Protein AF-A0R6S5-F1 (afdb_monomer_lite)

Structure (mmCIF, N/CA/C/O backbone):
data_AF-A0R6S5-F1
#
_entry.id   AF-A0R6S5-F1
#
loop_
_atom_site.group_PDB
_atom_site.id
_atom_site.type_symbol
_atom_site.label_atom_id
_atom_site.label_alt_id
_atom_site.label_comp_id
_atom_site.label_asym_id
_atom_site.label_entity_id
_atom_site.label_seq_id
_atom_site.pdbx_PDB_ins_code
_atom_site.Cartn_x
_atom_site.Cartn_y
_atom_site.Cartn_z
_atom_site.occupancy
_atom_site.B_iso_or_equiv
_atom_site.auth_seq_id
_atom_site.auth_comp_id
_atom_site.auth_asym_id
_atom_site.auth_atom_id
_atom_site.pdbx_PDB_model_num
ATOM 1 N N . MET A 1 1 ? -10.199 -18.517 14.819 1.00 81.19 1 MET A N 1
ATOM 2 C CA . MET A 1 1 ? -11.555 -18.353 14.257 1.00 81.19 1 MET A CA 1
ATOM 3 C C . MET A 1 1 ? -11.471 -18.200 12.743 1.00 81.19 1 MET A C 1
ATOM 5 O O . MET A 1 1 ? -10.645 -17.422 12.281 1.00 81.19 1 MET A O 1
ATOM 9 N N . ARG A 1 2 ? -12.280 -18.934 11.969 1.00 84.94 2 ARG A N 1
ATOM 10 C CA . ARG A 1 2 ? -12.319 -18.827 10.501 1.00 84.94 2 ARG A CA 1
ATOM 11 C C . ARG A 1 2 ? -13.449 -17.900 10.072 1.00 84.94 2 ARG A C 1
ATOM 13 O O . ARG A 1 2 ? -14.593 -18.135 10.437 1.00 84.94 2 ARG A O 1
ATOM 20 N N . PHE A 1 3 ? -13.129 -16.879 9.287 1.00 84.12 3 PHE A N 1
ATOM 21 C CA . PHE A 1 3 ? -14.110 -16.002 8.654 1.00 84.12 3 PHE A CA 1
ATOM 22 C C . PHE A 1 3 ? -14.242 -16.359 7.174 1.00 84.12 3 PHE A C 1
ATOM 24 O O . PHE A 1 3 ? -13.232 -16.517 6.482 1.00 84.12 3 PHE A O 1
ATOM 31 N N . VAL A 1 4 ? -15.473 -16.426 6.678 1.00 79.19 4 VAL A N 1
ATOM 32 C CA . VAL A 1 4 ? -15.793 -16.635 5.262 1.00 79.19 4 VAL A CA 1
ATOM 33 C C . VAL A 1 4 ? -16.584 -15.422 4.785 1.00 79.19 4 VAL A C 1
ATOM 35 O O . VAL A 1 4 ? -17.526 -14.997 5.448 1.00 79.19 4 VAL A O 1
ATOM 38 N N . SER A 1 5 ? -16.166 -14.823 3.669 1.00 79.88 5 SER A N 1
ATOM 39 C CA . SER A 1 5 ? -16.902 -13.721 3.042 1.00 79.88 5 SER A CA 1
ATOM 40 C C . SER A 1 5 ? -18.287 -14.197 2.608 1.00 79.88 5 SER A C 1
ATOM 42 O O . SER A 1 5 ? -18.429 -15.344 2.198 1.00 79.88 5 SER A O 1
ATOM 44 N N . GLU A 1 6 ? -19.282 -13.313 2.628 1.00 75.31 6 GLU A N 1
ATOM 45 C CA . GLU A 1 6 ? -20.664 -13.652 2.242 1.00 75.31 6 GLU A CA 1
ATOM 46 C C . GLU A 1 6 ? -20.766 -14.211 0.810 1.00 75.31 6 GLU A C 1
ATOM 48 O O . GLU A 1 6 ? -21.478 -15.179 0.571 1.00 75.31 6 GLU A O 1
ATOM 53 N N . ASP A 1 7 ? -19.939 -13.703 -0.110 1.00 73.81 7 ASP A N 1
ATOM 54 C CA . ASP A 1 7 ? -19.832 -14.200 -1.492 1.00 73.81 7 ASP A CA 1
ATOM 55 C C . ASP A 1 7 ? -19.178 -15.601 -1.606 1.00 73.81 7 ASP A C 1
ATOM 57 O O . ASP A 1 7 ? -18.939 -16.090 -2.709 1.00 73.81 7 ASP A O 1
ATOM 61 N N . GLY A 1 8 ? -18.789 -16.227 -0.488 1.00 69.81 8 GLY A N 1
ATOM 62 C CA . GLY A 1 8 ? -18.208 -17.575 -0.395 1.00 69.81 8 GLY A CA 1
ATOM 63 C C . GLY A 1 8 ? -16.796 -17.746 -0.977 1.00 69.81 8 GLY A C 1
ATOM 64 O O . GLY A 1 8 ? -16.095 -18.693 -0.630 1.00 69.81 8 GLY A O 1
ATOM 65 N N . GLY A 1 9 ? -16.340 -16.824 -1.828 1.00 73.25 9 GLY A N 1
ATOM 66 C CA . GLY A 1 9 ? -15.101 -16.976 -2.601 1.00 73.25 9 GLY A CA 1
ATOM 67 C C . GLY A 1 9 ? -13.800 -16.688 -1.847 1.00 73.25 9 GLY A C 1
ATOM 68 O O . GLY A 1 9 ? -12.725 -17.010 -2.347 1.00 73.25 9 GLY A O 1
ATOM 69 N N . VAL A 1 10 ? -13.857 -16.070 -0.661 1.00 81.12 10 VAL A N 1
ATOM 70 C CA . VAL A 1 10 ? -12.658 -15.673 0.097 1.00 81.12 10 VAL A CA 1
ATOM 71 C C . VAL A 1 10 ? -12.849 -15.962 1.580 1.00 81.12 10 VAL A C 1
ATOM 73 O O . VAL A 1 10 ? -13.830 -15.531 2.182 1.00 81.12 10 VAL A O 1
ATOM 76 N N . TRP A 1 11 ? -11.878 -16.638 2.188 1.00 83.75 11 TRP A N 1
ATOM 77 C CA . TRP A 1 11 ? -11.851 -16.930 3.619 1.00 83.75 11 TRP A CA 1
ATOM 78 C C . TRP A 1 11 ? -10.520 -16.505 4.240 1.00 83.75 11 TRP A C 1
ATOM 80 O O . TRP A 1 11 ? -9.515 -16.322 3.548 1.00 83.75 11 TRP A O 1
ATOM 90 N N . LYS A 1 12 ? -10.520 -16.297 5.558 1.00 89.25 12 LYS A N 1
ATOM 91 C CA . LYS A 1 12 ? -9.320 -15.962 6.326 1.00 89.25 12 LYS A CA 1
ATOM 92 C C . LYS A 1 12 ? -9.443 -16.438 7.767 1.00 89.25 12 LYS A C 1
ATOM 94 O O . LYS A 1 12 ? -10.475 -16.233 8.403 1.00 89.25 12 LYS A O 1
ATOM 99 N N . ASP A 1 13 ? -8.356 -16.994 8.289 1.00 90.25 13 ASP A N 1
ATOM 100 C CA . ASP A 1 13 ? -8.255 -17.366 9.696 1.00 90.25 13 ASP A CA 1
ATOM 101 C C . ASP A 1 13 ? -7.715 -16.187 10.528 1.00 90.25 13 ASP A C 1
ATOM 103 O O . ASP A 1 13 ? -6.721 -15.540 10.184 1.00 90.25 13 ASP A O 1
ATOM 107 N N . PHE A 1 14 ? -8.411 -15.900 11.625 1.00 90.00 14 PHE A N 1
ATOM 108 C CA . PHE A 1 14 ? -8.098 -14.884 12.623 1.00 90.00 14 PHE A CA 1
ATOM 109 C C . PHE A 1 14 ? -7.822 -15.572 13.960 1.00 90.00 14 PHE A C 1
ATOM 111 O O . PHE A 1 14 ? -8.713 -16.174 14.565 1.00 90.00 14 PHE A O 1
ATOM 118 N N . ASP A 1 15 ? -6.569 -15.525 14.400 1.00 91.81 15 ASP A N 1
ATOM 119 C CA . ASP A 1 15 ? -6.116 -16.180 15.626 1.00 91.81 15 ASP A CA 1
ATOM 120 C C . ASP A 1 15 ? -6.132 -15.183 16.793 1.00 91.81 15 ASP A C 1
ATOM 122 O O . ASP A 1 15 ? -5.328 -14.252 16.831 1.00 91.81 15 ASP A O 1
ATOM 126 N N . PHE A 1 16 ? -7.083 -15.353 17.715 1.00 91.12 16 PHE A N 1
ATOM 127 C CA . PHE A 1 16 ? -7.192 -14.543 18.933 1.00 91.12 16 PHE A CA 1
ATOM 128 C C . PHE A 1 16 ? -6.275 -15.043 20.056 1.00 91.12 16 PHE A C 1
ATOM 130 O O . PHE A 1 16 ? -5.936 -14.265 20.939 1.00 91.12 16 PHE A O 1
ATOM 137 N N . GLY A 1 17 ? -5.805 -16.296 19.997 1.00 87.75 17 GLY A N 1
ATOM 138 C CA . GLY A 1 17 ? -4.873 -16.851 20.984 1.00 87.75 17 GLY A CA 1
ATOM 139 C C . GLY A 1 17 ? -3.449 -16.304 20.851 1.00 87.75 17 GLY A C 1
ATOM 140 O O . GLY A 1 17 ? -2.640 -16.452 21.757 1.00 87.75 17 GLY A O 1
ATOM 141 N N . ARG A 1 18 ? -3.139 -15.647 19.726 1.00 87.88 18 ARG A N 1
ATOM 142 C CA . ARG A 1 18 ? -1.870 -14.934 19.494 1.00 87.88 18 ARG A CA 1
ATOM 143 C C . ARG A 1 18 ? -1.924 -13.450 19.847 1.00 87.88 18 ARG A C 1
ATOM 145 O O . ARG A 1 18 ? -0.948 -12.739 19.595 1.00 87.88 18 ARG A O 1
ATOM 152 N N . LEU A 1 19 ? -3.059 -12.953 20.335 1.00 90.38 19 LEU A N 1
ATOM 153 C CA . LEU A 1 19 ? -3.135 -11.575 20.797 1.00 90.38 19 LEU A CA 1
ATOM 154 C C . LEU A 1 19 ? -2.376 -11.437 22.128 1.00 90.38 19 LEU A C 1
ATOM 156 O O . LEU A 1 19 ? -2.382 -12.369 22.927 1.00 90.38 19 LEU A O 1
ATOM 160 N N . PRO A 1 20 ? -1.682 -10.309 22.350 1.00 85.25 20 PRO A N 1
ATOM 161 C CA . PRO A 1 20 ? -0.984 -10.063 23.608 1.00 85.25 20 PRO A CA 1
ATOM 162 C C . PRO A 1 20 ? -1.977 -9.798 24.745 1.00 85.25 20 PRO A C 1
ATOM 164 O O . PRO A 1 20 ? -3.086 -9.341 24.490 1.00 85.25 20 PRO A O 1
ATOM 167 N N . GLY A 1 21 ? -1.565 -10.025 25.990 1.00 81.38 21 GLY A N 1
ATOM 168 C CA . GLY A 1 21 ? -2.350 -9.691 27.179 1.00 81.38 21 GLY A CA 1
ATOM 169 C C . GLY A 1 21 ? -3.231 -10.813 27.723 1.00 81.38 21 GLY A C 1
ATOM 170 O O . GLY A 1 21 ? -2.994 -12.000 27.492 1.00 81.38 21 GLY A O 1
ATOM 171 N N . ASN A 1 22 ? -4.232 -10.423 28.516 1.00 88.25 22 ASN A N 1
ATOM 172 C CA . ASN A 1 22 ? -5.063 -11.348 29.281 1.00 88.25 22 ASN A CA 1
ATOM 173 C C . ASN A 1 22 ? -5.943 -12.232 28.372 1.00 88.25 22 ASN A C 1
ATOM 175 O O . ASN A 1 22 ? -6.623 -11.746 27.461 1.00 88.25 22 ASN A O 1
ATOM 179 N N . GLY A 1 23 ? -5.965 -13.539 28.651 1.00 89.50 23 GLY A N 1
ATOM 180 C CA . GLY A 1 23 ? -6.736 -14.520 27.886 1.00 89.50 23 GLY A CA 1
ATOM 181 C C . GLY A 1 23 ? -8.249 -14.280 27.905 1.00 89.50 23 GLY A C 1
ATOM 182 O O . GLY A 1 23 ? -8.892 -14.489 26.878 1.00 89.50 23 GLY A O 1
ATOM 183 N N . GLY A 1 24 ? -8.813 -13.789 29.013 1.00 92.25 24 GLY A N 1
ATOM 184 C CA . GLY A 1 24 ? -10.239 -13.465 29.110 1.00 92.25 24 GLY A CA 1
ATOM 185 C C . GLY A 1 24 ? -10.617 -12.261 28.246 1.00 92.25 24 GLY A C 1
ATOM 186 O O . GLY A 1 24 ? -11.576 -12.327 27.485 1.00 92.25 24 GLY A O 1
ATOM 187 N N . VAL A 1 25 ? -9.782 -11.218 28.214 1.00 93.44 25 VAL A N 1
ATOM 188 C CA . VAL A 1 25 ? -9.947 -10.085 27.282 1.00 93.44 25 VAL A CA 1
ATOM 189 C C . VAL A 1 25 ? -9.892 -10.550 25.821 1.00 93.44 25 VAL A C 1
ATOM 191 O O . VAL A 1 25 ? -10.720 -10.148 25.001 1.00 93.44 25 VAL A O 1
ATOM 194 N N . CYS A 1 26 ? -8.936 -11.420 25.480 1.00 93.94 26 CYS A N 1
ATOM 195 C CA . CYS A 1 26 ? -8.820 -11.970 24.127 1.00 93.94 26 CYS A CA 1
ATOM 196 C C . CYS A 1 26 ? -10.036 -12.828 23.748 1.00 93.94 26 CYS A C 1
ATOM 198 O O . CYS A 1 26 ? -10.502 -12.762 22.608 1.00 93.94 26 CYS A O 1
ATOM 200 N N . HIS A 1 27 ? -10.557 -13.604 24.701 1.00 94.94 27 HIS A N 1
ATOM 201 C CA . HIS A 1 27 ? -11.768 -14.400 24.540 1.00 94.94 27 HIS A CA 1
ATOM 202 C C . HIS A 1 27 ? -12.999 -13.517 24.307 1.00 94.94 27 HIS A C 1
ATOM 204 O O . HIS A 1 27 ? -13.707 -13.713 23.320 1.00 94.94 27 HIS A O 1
ATOM 210 N N . ASP A 1 28 ? -13.206 -12.489 25.129 1.00 95.62 28 ASP A N 1
ATOM 211 C CA . ASP A 1 28 ? -14.341 -11.572 24.998 1.00 95.62 28 ASP A CA 1
ATOM 212 C C . ASP A 1 28 ? -14.333 -10.833 23.650 1.00 95.62 28 ASP A C 1
ATOM 214 O O . ASP A 1 28 ? -15.384 -10.612 23.041 1.00 95.62 28 ASP A O 1
ATOM 218 N N . PHE A 1 29 ? -13.147 -10.485 23.135 1.00 96.25 29 PHE A N 1
ATOM 219 C CA . PHE A 1 29 ? -13.021 -9.934 21.786 1.00 96.25 29 PHE A CA 1
ATOM 220 C C . PHE A 1 29 ? -13.297 -10.958 20.687 1.00 96.25 29 PHE A C 1
ATOM 222 O O . PHE A 1 29 ? -13.828 -10.571 19.646 1.00 96.25 29 PHE A O 1
ATOM 229 N N . ALA A 1 30 ? -12.957 -12.233 20.884 1.00 95.44 30 ALA A N 1
ATOM 230 C CA . ALA A 1 30 ? -13.301 -13.286 19.934 1.00 95.44 30 ALA A CA 1
ATOM 231 C C . ALA A 1 30 ? -14.826 -13.465 19.842 1.00 95.44 30 ALA A C 1
ATOM 233 O O . ALA A 1 30 ? -15.358 -13.508 18.735 1.00 95.44 30 ALA A O 1
ATOM 234 N N . VAL A 1 31 ? -15.525 -13.458 20.983 1.00 95.06 31 VAL A N 1
ATOM 235 C CA . VAL A 1 31 ? -16.997 -13.501 21.047 1.00 95.06 31 VAL A CA 1
ATOM 236 C C . VAL A 1 31 ? -17.611 -12.277 20.360 1.00 95.06 31 VAL A C 1
ATOM 238 O O . VAL A 1 31 ? -18.471 -12.406 19.492 1.00 95.06 31 VAL A O 1
ATOM 241 N N . ALA A 1 32 ? -17.124 -11.074 20.672 1.00 94.75 32 ALA A N 1
ATOM 242 C CA . ALA A 1 32 ? -17.599 -9.848 20.028 1.00 94.75 32 ALA A CA 1
ATOM 243 C C . ALA A 1 32 ? -17.339 -9.826 18.511 1.00 94.75 32 ALA A C 1
ATOM 245 O O . ALA A 1 32 ? -18.113 -9.260 17.737 1.00 94.75 32 ALA A O 1
ATOM 246 N N . PHE A 1 33 ? -16.224 -10.414 18.074 1.00 94.81 33 PHE A N 1
ATOM 247 C CA . PHE A 1 33 ? -15.883 -10.539 16.665 1.00 94.81 33 PHE A CA 1
ATOM 248 C C . PHE A 1 33 ? -16.813 -11.513 15.946 1.00 94.81 33 PHE A C 1
ATOM 250 O O . PHE A 1 33 ? -17.226 -11.225 14.823 1.00 94.81 33 PHE A O 1
ATOM 257 N N . GLU A 1 34 ? -17.148 -12.637 16.577 1.00 93.19 34 GLU A N 1
ATOM 258 C CA . GLU A 1 34 ? -18.131 -13.589 16.065 1.00 93.19 34 GLU A CA 1
ATOM 259 C C . GLU A 1 34 ? -19.484 -12.924 15.842 1.00 93.19 34 GLU A C 1
ATOM 261 O O . GLU A 1 34 ? -19.997 -12.965 14.727 1.00 93.19 34 GLU A O 1
ATOM 266 N N . GLU A 1 35 ? -19.981 -12.179 16.823 1.00 93.69 35 GLU A N 1
ATOM 267 C CA . GLU A 1 35 ? -21.229 -11.428 16.682 1.00 93.69 35 GLU A CA 1
ATOM 268 C C . GLU A 1 35 ? -21.144 -10.369 15.561 1.00 93.69 35 GLU A C 1
ATOM 270 O O . GLU A 1 35 ? -22.024 -10.253 14.705 1.00 93.69 35 GLU A O 1
ATOM 275 N N . ALA A 1 36 ? -20.032 -9.630 15.479 1.00 91.88 36 ALA A N 1
ATOM 276 C CA . ALA A 1 36 ? -19.837 -8.598 14.458 1.00 91.88 36 ALA A CA 1
ATOM 277 C C . ALA A 1 36 ? -19.681 -9.151 13.026 1.00 91.88 36 ALA A C 1
ATOM 279 O O . ALA A 1 36 ? -19.903 -8.414 12.055 1.00 91.88 36 ALA A O 1
ATOM 280 N N . THR A 1 37 ? -19.274 -10.414 12.883 1.00 91.25 37 THR A N 1
ATOM 281 C CA . THR A 1 37 ? -19.014 -11.074 11.592 1.00 91.25 37 THR A CA 1
ATOM 282 C C . THR A 1 37 ? -20.019 -12.167 11.237 1.00 91.25 37 THR A C 1
ATOM 284 O O . THR A 1 37 ? -20.000 -12.654 10.107 1.00 91.25 37 THR A O 1
ATOM 287 N N . GLY A 1 38 ? -20.919 -12.515 12.158 1.00 85.62 38 GLY A N 1
ATOM 288 C CA . GLY A 1 38 ? -21.970 -13.505 11.965 1.00 85.62 38 GLY A CA 1
ATOM 289 C C . GLY A 1 38 ? -23.024 -13.084 10.938 1.00 85.62 38 GLY A C 1
ATOM 290 O O . GLY A 1 38 ? -22.946 -12.028 10.301 1.00 85.62 38 GLY A O 1
ATOM 291 N N . VAL A 1 39 ? -24.061 -13.910 10.786 1.00 80.69 39 VAL A N 1
ATOM 292 C CA . VAL A 1 39 ? -25.114 -13.737 9.763 1.00 80.69 39 VAL A CA 1
ATOM 293 C C . VAL A 1 39 ? -25.838 -12.394 9.889 1.00 80.69 39 VAL A C 1
ATOM 295 O O . VAL A 1 39 ? -26.133 -11.767 8.876 1.00 80.69 39 VAL A O 1
ATOM 298 N N . LEU A 1 40 ? -26.027 -11.887 11.107 1.00 81.75 40 LEU A N 1
ATOM 299 C CA . LEU A 1 40 ? -26.629 -10.571 11.366 1.00 81.75 40 LEU A CA 1
ATOM 300 C C . LEU A 1 40 ? -25.591 -9.461 11.617 1.00 81.75 40 LEU A C 1
ATOM 302 O O . LEU A 1 40 ? -25.945 -8.291 11.739 1.00 81.75 40 LEU A O 1
ATOM 306 N N . GLY A 1 41 ? -24.303 -9.812 11.644 1.00 82.94 41 GLY A N 1
ATOM 307 C CA . GLY A 1 41 ? -23.205 -8.899 11.942 1.00 82.94 41 GLY A CA 1
ATOM 308 C C . GLY A 1 41 ? -22.966 -7.844 10.859 1.00 82.94 41 GLY A C 1
ATOM 309 O O . GLY A 1 41 ? -23.334 -8.008 9.694 1.00 82.94 41 GLY A O 1
ATOM 310 N N . VAL A 1 42 ? -22.295 -6.756 11.235 1.00 85.06 42 VAL A N 1
ATOM 311 C CA . VAL A 1 42 ? -22.062 -5.583 10.373 1.00 85.06 42 VAL A CA 1
ATOM 312 C C . VAL A 1 42 ? -20.928 -5.757 9.358 1.00 85.06 42 VAL A C 1
ATOM 314 O O . VA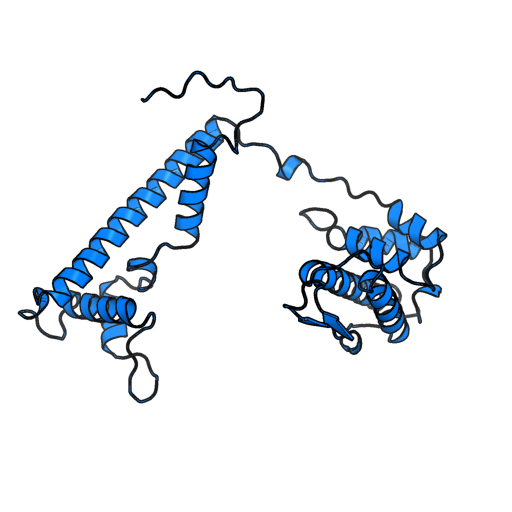L A 1 42 ? -20.800 -4.951 8.435 1.00 85.06 42 VAL A O 1
ATOM 317 N N . SER A 1 43 ? -20.070 -6.770 9.515 1.00 85.62 43 SER A N 1
ATOM 318 C CA . SER A 1 43 ? -18.896 -6.965 8.660 1.00 85.62 43 SER A CA 1
ATOM 319 C C . SER A 1 43 ? -18.994 -8.235 7.815 1.00 85.62 43 SER A C 1
ATOM 321 O O . SER A 1 43 ? -18.681 -9.323 8.284 1.00 85.62 43 SER A O 1
ATOM 323 N N . LYS A 1 44 ? -19.317 -8.069 6.527 1.00 85.69 44 LYS A N 1
ATOM 324 C CA . LYS A 1 44 ? -19.500 -9.170 5.556 1.00 85.69 44 LYS A CA 1
ATOM 325 C C . LYS A 1 44 ? -18.303 -9.461 4.651 1.00 85.69 44 LYS A C 1
ATOM 327 O O . LYS A 1 44 ? -18.281 -10.451 3.928 1.00 85.69 44 LYS A O 1
ATOM 332 N N . ARG A 1 45 ? -17.283 -8.597 4.686 1.00 86.06 45 ARG A N 1
ATOM 333 C CA . ARG A 1 45 ? -16.088 -8.690 3.830 1.00 86.06 45 ARG A CA 1
ATOM 334 C C . ARG A 1 45 ? -14.843 -8.976 4.656 1.00 86.06 45 ARG A C 1
ATOM 336 O O . ARG A 1 45 ? -14.660 -8.389 5.723 1.00 86.06 45 ARG A O 1
ATOM 343 N N . VAL A 1 46 ? -13.905 -9.739 4.089 1.00 86.31 46 VAL A N 1
ATOM 344 C CA . VAL A 1 46 ? -12.615 -10.081 4.732 1.00 86.31 46 VAL A CA 1
ATOM 345 C C . VAL A 1 46 ? -11.832 -8.838 5.161 1.00 86.31 46 VAL A C 1
ATOM 347 O O . VAL A 1 46 ? -11.195 -8.835 6.212 1.00 86.31 46 VAL A O 1
ATOM 350 N N . ARG A 1 47 ? -11.895 -7.747 4.385 1.00 86.69 47 ARG A N 1
ATOM 351 C CA . ARG A 1 47 ? -11.252 -6.474 4.752 1.00 86.69 47 ARG A CA 1
ATOM 352 C C . ARG A 1 47 ? -11.861 -5.854 6.016 1.00 86.69 47 ARG A C 1
ATOM 354 O O . ARG A 1 47 ? -11.115 -5.316 6.829 1.00 86.69 47 ARG A O 1
ATOM 361 N N . GLY A 1 48 ? -13.183 -5.928 6.174 1.00 88.06 48 GLY A N 1
ATOM 362 C CA . GLY A 1 48 ? -13.885 -5.443 7.367 1.00 88.06 48 GLY A CA 1
ATOM 363 C C . GLY A 1 48 ? -13.538 -6.283 8.593 1.00 88.06 48 GLY A C 1
ATOM 364 O O . GLY A 1 48 ? -13.112 -5.735 9.607 1.00 88.06 48 GLY A O 1
ATOM 365 N N . ALA A 1 49 ? -13.575 -7.610 8.446 1.00 90.69 49 ALA A N 1
ATOM 366 C CA . ALA A 1 49 ? -13.150 -8.551 9.480 1.00 90.69 49 ALA A CA 1
ATOM 367 C C . ALA A 1 49 ? -11.681 -8.308 9.875 1.00 90.69 49 ALA A C 1
ATOM 369 O O . ALA A 1 49 ? -11.335 -8.228 11.048 1.00 90.69 49 ALA A O 1
ATOM 370 N N . GLY A 1 50 ? -10.812 -8.050 8.894 1.00 92.50 50 GLY A N 1
ATOM 371 C CA . GLY A 1 50 ? -9.427 -7.657 9.137 1.00 92.50 50 GLY A CA 1
ATOM 372 C C . GLY A 1 50 ? -9.286 -6.390 9.980 1.00 92.50 50 GLY A C 1
ATOM 373 O O . GLY A 1 50 ? -8.436 -6.351 10.865 1.00 92.50 50 GLY A O 1
ATOM 374 N N . ALA A 1 51 ? -10.117 -5.374 9.742 1.00 92.25 51 ALA A N 1
ATOM 375 C CA . ALA A 1 51 ? -10.099 -4.143 10.528 1.00 92.25 51 ALA A CA 1
ATOM 376 C C . ALA A 1 51 ? -10.563 -4.371 11.977 1.00 92.25 51 ALA A C 1
ATOM 378 O O . ALA A 1 51 ? -9.954 -3.821 12.892 1.00 92.25 51 ALA A O 1
ATOM 379 N N . LEU A 1 52 ? -11.584 -5.211 12.189 1.00 95.06 52 LEU A N 1
ATOM 380 C CA . LEU A 1 52 ? -12.044 -5.611 13.525 1.00 95.06 52 LEU A CA 1
ATOM 381 C C . LEU A 1 52 ? -10.935 -6.334 14.296 1.00 95.06 52 LEU A C 1
ATOM 383 O O . LEU A 1 52 ? -10.608 -5.937 15.408 1.00 95.06 52 LEU A O 1
ATOM 387 N N . TRP A 1 53 ? -10.281 -7.327 13.689 1.00 95.25 53 TRP A N 1
ATOM 388 C CA . TRP A 1 53 ? -9.210 -8.069 14.363 1.00 95.25 53 TRP A CA 1
ATOM 389 C C . TRP A 1 53 ? -8.014 -7.177 14.733 1.00 95.25 53 TRP A C 1
ATOM 391 O O . TRP A 1 53 ? -7.479 -7.279 15.833 1.00 95.25 53 TRP A O 1
ATOM 401 N N . GLN A 1 54 ? -7.610 -6.252 13.852 1.00 94.12 54 GLN A N 1
ATOM 402 C CA . GLN A 1 54 ? -6.544 -5.294 14.180 1.00 94.12 54 GLN A CA 1
ATOM 403 C C . GLN A 1 54 ? -6.949 -4.341 15.312 1.00 94.12 54 GLN A C 1
ATOM 405 O O . GLN A 1 54 ? -6.111 -3.978 16.133 1.00 94.12 54 GLN A O 1
ATOM 410 N N . ALA A 1 55 ? -8.224 -3.953 15.379 1.00 94.88 55 ALA A N 1
ATOM 411 C CA . ALA A 1 55 ? -8.738 -3.130 16.466 1.00 94.88 55 ALA A CA 1
ATOM 412 C C . ALA A 1 55 ? -8.766 -3.883 17.806 1.00 94.88 55 ALA A C 1
ATOM 414 O O . ALA A 1 55 ? -8.368 -3.309 18.817 1.00 94.88 55 ALA A O 1
ATOM 415 N N . ALA A 1 56 ? -9.150 -5.166 17.804 1.00 95.94 56 ALA A N 1
ATOM 416 C CA . ALA A 1 56 ? -9.040 -6.036 18.975 1.00 95.94 56 ALA A CA 1
ATOM 417 C C . ALA A 1 56 ? -7.583 -6.146 19.442 1.00 95.94 56 ALA A C 1
ATOM 419 O O . ALA A 1 56 ? -7.293 -5.903 20.606 1.00 95.94 56 ALA A O 1
ATOM 420 N N . ARG A 1 57 ? -6.642 -6.397 18.520 1.00 95.50 57 ARG A N 1
ATOM 421 C CA . ARG A 1 57 ? -5.208 -6.443 18.839 1.00 95.50 57 ARG A CA 1
ATOM 422 C C . ARG A 1 57 ? -4.709 -5.151 19.483 1.00 95.50 57 ARG A C 1
ATOM 424 O O . ARG A 1 57 ? -4.003 -5.218 20.483 1.00 95.50 57 ARG A O 1
ATOM 431 N N . HIS A 1 58 ? -5.064 -3.997 18.915 1.00 94.62 58 HIS A N 1
ATOM 432 C CA . HIS A 1 58 ? -4.712 -2.688 19.478 1.00 94.62 58 HIS A CA 1
ATOM 433 C C . HIS A 1 58 ? -5.220 -2.546 20.915 1.00 94.62 58 HIS A C 1
ATOM 435 O O . HIS A 1 58 ? -4.470 -2.133 21.795 1.00 94.62 58 HIS A O 1
ATOM 441 N N . ALA A 1 59 ? -6.478 -2.920 21.159 1.00 94.69 59 ALA A N 1
ATOM 442 C CA . ALA A 1 59 ? -7.065 -2.862 22.489 1.00 94.69 59 ALA A CA 1
ATOM 443 C C . ALA A 1 59 ? -6.388 -3.821 23.473 1.00 94.69 59 ALA A C 1
ATOM 445 O O . ALA A 1 59 ? -6.086 -3.408 24.587 1.00 94.69 59 ALA A O 1
ATOM 446 N N . CYS A 1 60 ? -6.088 -5.052 23.057 1.00 94.62 60 CYS A N 1
ATOM 447 C CA . CYS A 1 60 ? -5.372 -6.013 23.888 1.00 94.62 60 CYS A CA 1
ATOM 448 C C . CYS A 1 60 ? -3.973 -5.510 24.281 1.00 94.62 60 CYS A C 1
ATOM 450 O O . CYS A 1 60 ? -3.646 -5.534 25.461 1.00 94.62 60 CYS A O 1
ATOM 452 N N . CYS A 1 61 ? -3.188 -4.973 23.333 1.00 94.38 61 CYS A N 1
ATOM 453 C CA . CYS A 1 61 ? -1.897 -4.339 23.642 1.00 94.38 61 CYS A CA 1
ATOM 454 C C . CYS A 1 61 ? -2.057 -3.213 24.669 1.00 94.38 61 CYS A C 1
ATOM 456 O O . CYS A 1 61 ? -1.341 -3.160 25.662 1.00 94.38 61 CYS A O 1
ATOM 458 N N . TRP A 1 62 ? -3.018 -2.315 24.437 1.00 94.44 62 TRP A N 1
ATOM 459 C CA . TRP A 1 62 ? -3.222 -1.172 25.316 1.00 94.44 62 TRP A CA 1
ATOM 460 C C . TRP A 1 62 ? -3.640 -1.601 26.729 1.00 94.44 62 TRP A C 1
ATOM 462 O O . TRP A 1 62 ? -3.157 -1.029 27.703 1.00 94.44 62 TRP A O 1
ATOM 472 N N . LEU A 1 63 ? -4.518 -2.601 26.849 1.00 94.06 63 LEU A N 1
ATOM 473 C CA . LEU A 1 63 ? -4.980 -3.118 28.138 1.00 94.06 63 LEU A CA 1
ATOM 474 C C . LEU A 1 63 ? -3.878 -3.859 28.891 1.00 94.06 63 LEU A C 1
ATOM 476 O O . LEU A 1 63 ? -3.751 -3.648 30.090 1.00 94.06 63 LEU A O 1
ATOM 480 N N . ASP A 1 64 ? -3.057 -4.649 28.206 1.00 91.69 64 ASP A N 1
ATOM 481 C CA . ASP A 1 64 ? -1.900 -5.316 28.811 1.00 91.69 64 ASP A CA 1
ATOM 482 C C . ASP A 1 64 ? -0.923 -4.300 29.426 1.00 91.69 64 ASP A C 1
ATOM 484 O O . ASP A 1 64 ? -0.519 -4.416 30.581 1.00 91.69 64 ASP A O 1
ATOM 488 N N . GLU A 1 65 ? -0.629 -3.226 28.690 1.00 91.88 65 GLU A N 1
ATOM 489 C CA . GLU A 1 65 ? 0.295 -2.179 29.134 1.00 91.88 65 GLU A CA 1
ATOM 490 C C . GLU A 1 65 ? -0.286 -1.277 30.234 1.00 91.88 65 GLU A C 1
ATOM 492 O O . GLU A 1 65 ? 0.418 -0.888 31.164 1.00 91.88 65 GLU A O 1
ATOM 497 N N . ASN A 1 66 ? -1.560 -0.889 30.124 1.00 91.88 66 ASN A N 1
ATOM 498 C CA . ASN A 1 66 ? -2.135 0.173 30.958 1.00 91.88 66 ASN A CA 1
ATOM 499 C C . ASN A 1 66 ? -3.036 -0.361 32.076 1.00 91.88 66 ASN A C 1
ATOM 501 O O . ASN A 1 66 ? -3.307 0.364 33.038 1.00 91.88 66 ASN A O 1
ATOM 505 N N . ARG A 1 67 ? -3.545 -1.590 31.945 1.00 90.38 67 ARG A N 1
ATOM 506 C CA . ARG A 1 67 ? -4.523 -2.227 32.841 1.00 90.38 67 ARG A CA 1
ATOM 507 C C . ARG A 1 67 ? -4.269 -3.739 32.995 1.00 90.38 67 ARG A C 1
ATOM 509 O O . ARG A 1 67 ? -5.193 -4.528 32.798 1.00 90.38 67 ARG A O 1
ATOM 516 N N . PRO A 1 68 ? -3.068 -4.163 33.425 1.00 84.31 68 PRO A N 1
ATOM 517 C CA . PRO A 1 68 ? -2.705 -5.584 33.492 1.00 84.31 68 PRO A CA 1
ATOM 518 C C . PRO A 1 68 ? -3.589 -6.416 34.440 1.00 84.31 68 PRO A C 1
ATOM 520 O O . PRO A 1 68 ? -3.673 -7.630 34.297 1.00 84.31 68 PRO A O 1
ATOM 523 N N . GLY A 1 69 ? -4.267 -5.777 35.403 1.00 85.06 69 GLY A N 1
ATOM 524 C CA . GLY A 1 69 ? -5.178 -6.443 36.342 1.00 85.06 69 GLY A CA 1
ATOM 525 C C . GLY A 1 69 ? -6.590 -6.711 35.807 1.00 85.06 69 GLY A C 1
ATOM 526 O O . GLY A 1 69 ? -7.415 -7.237 36.546 1.00 85.06 69 GLY A O 1
ATOM 527 N N . ILE A 1 70 ? -6.905 -6.323 34.567 1.00 89.88 70 ILE A N 1
ATOM 528 C CA . ILE A 1 70 ? -8.214 -6.598 33.967 1.00 89.88 70 ILE A CA 1
ATOM 529 C C . ILE A 1 70 ? -8.240 -8.031 33.424 1.00 89.88 70 ILE A C 1
ATOM 531 O O . ILE A 1 70 ? -7.467 -8.388 32.536 1.00 89.88 70 ILE A O 1
ATOM 535 N N . GLU A 1 71 ? -9.176 -8.835 33.930 1.00 91.31 71 GLU A N 1
ATOM 536 C CA . GLU A 1 71 ? -9.362 -10.231 33.509 1.00 91.31 71 GLU A CA 1
ATOM 537 C C . GLU A 1 71 ? -10.296 -10.392 32.301 1.00 91.31 71 GLU A C 1
ATOM 539 O O . GLU A 1 71 ? -10.242 -11.399 31.606 1.00 91.31 71 GLU A O 1
ATOM 544 N N . GLY A 1 72 ? -11.120 -9.387 32.003 1.00 92.56 72 GLY A N 1
ATOM 545 C CA . GLY A 1 72 ? -12.073 -9.420 30.895 1.00 92.56 72 GLY A CA 1
ATOM 546 C C . GLY A 1 72 ? -12.681 -8.051 30.612 1.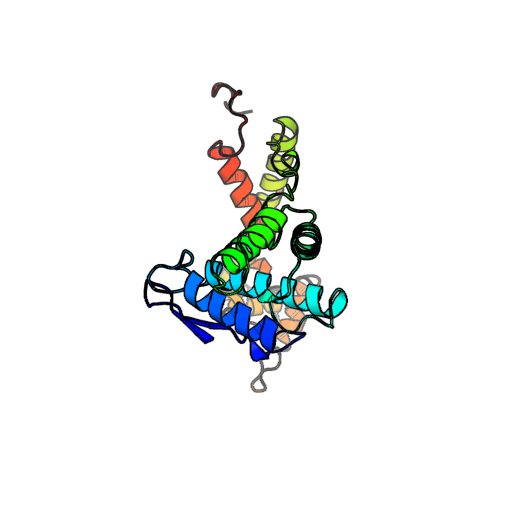00 92.56 72 GLY A C 1
ATOM 547 O O . GLY A 1 72 ? -12.558 -7.115 31.406 1.00 92.56 72 GLY A O 1
ATOM 548 N N . LEU A 1 73 ? -13.370 -7.918 29.482 1.00 94.25 73 LEU A N 1
ATOM 549 C CA . LEU A 1 73 ? -13.964 -6.651 29.048 1.00 94.25 73 LEU A CA 1
ATOM 550 C C . LEU A 1 73 ? -15.081 -6.161 29.981 1.00 94.25 73 LEU A C 1
ATOM 552 O O . LEU A 1 73 ? -15.341 -4.959 30.027 1.00 94.25 73 LEU A O 1
ATOM 556 N N . ALA A 1 74 ? -15.690 -7.054 30.767 1.00 94.12 74 ALA A N 1
ATOM 557 C CA . ALA A 1 74 ? -16.670 -6.701 31.797 1.00 94.12 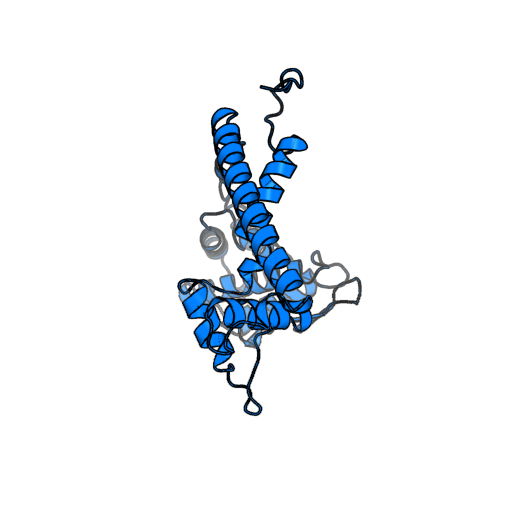74 ALA A CA 1
ATOM 558 C C . ALA A 1 74 ? -16.109 -5.751 32.871 1.00 94.12 74 ALA A C 1
ATOM 560 O O . ALA A 1 74 ? -16.844 -4.936 33.424 1.00 94.12 74 ALA A O 1
ATOM 561 N N . ALA A 1 75 ? -14.806 -5.841 33.157 1.00 93.75 75 ALA A N 1
ATOM 562 C CA . ALA A 1 75 ? -14.141 -5.028 34.173 1.00 93.75 75 ALA A CA 1
ATOM 563 C C . ALA A 1 75 ? -13.679 -3.656 33.646 1.00 93.75 75 ALA A C 1
ATOM 565 O O . ALA A 1 75 ? -13.094 -2.875 34.397 1.00 93.75 75 ALA A O 1
ATOM 566 N N . LEU A 1 76 ? -13.934 -3.336 32.371 1.00 94.19 76 LEU A N 1
ATOM 567 C CA . LEU A 1 76 ? -13.623 -2.018 31.826 1.00 94.19 76 LEU A CA 1
ATOM 568 C C . LEU A 1 76 ? -14.442 -0.934 32.523 1.00 94.19 76 LEU A C 1
ATOM 570 O O . LEU A 1 76 ? -15.672 -0.966 32.530 1.00 94.19 76 LEU A O 1
ATOM 574 N N . SER A 1 77 ? -13.762 0.093 33.027 1.00 94.00 77 SER A N 1
ATOM 575 C CA . SER A 1 77 ? -14.436 1.301 33.491 1.00 94.00 77 SER A CA 1
ATOM 576 C C . SER A 1 77 ? -14.724 2.269 32.335 1.00 94.00 77 SER A C 1
ATOM 578 O O . SER A 1 77 ? -14.122 2.220 31.257 1.00 94.00 77 SER A O 1
ATOM 580 N N . VAL A 1 78 ? -15.621 3.231 32.571 1.00 93.44 78 VAL A N 1
ATOM 581 C CA . VAL A 1 78 ? -15.891 4.336 31.630 1.00 93.44 78 VAL A CA 1
ATOM 582 C C . VAL A 1 78 ? -14.624 5.161 31.360 1.00 93.44 78 VAL A C 1
ATOM 584 O O . VAL A 1 78 ? -14.417 5.631 30.239 1.00 93.44 78 VAL A O 1
ATOM 587 N N . ALA A 1 79 ? -13.761 5.318 32.370 1.00 90.69 79 ALA A N 1
ATOM 588 C CA . ALA A 1 79 ? -12.486 6.013 32.230 1.00 90.69 79 ALA A CA 1
ATOM 589 C C . ALA A 1 79 ? -11.527 5.243 31.310 1.00 90.69 79 ALA A C 1
ATOM 591 O O . ALA A 1 79 ? -10.905 5.847 30.435 1.00 90.69 79 ALA A O 1
ATOM 592 N N . ASP A 1 80 ? -11.471 3.915 31.442 1.00 92.88 80 ASP A N 1
ATOM 593 C CA . ASP A 1 80 ? -10.633 3.061 30.593 1.00 92.88 80 ASP A CA 1
ATOM 594 C C . ASP A 1 80 ? -11.092 3.101 29.143 1.00 92.88 80 ASP A C 1
ATOM 596 O O . ASP A 1 80 ? -10.271 3.276 28.248 1.00 92.88 80 ASP A O 1
ATOM 600 N N . ALA A 1 81 ? -12.404 3.056 28.900 1.00 93.06 81 ALA A N 1
ATOM 601 C CA . ALA A 1 81 ? -12.955 3.242 27.561 1.00 93.06 81 ALA A CA 1
ATOM 602 C C . ALA A 1 81 ? -12.601 4.605 26.950 1.00 93.06 81 ALA A C 1
ATOM 604 O O . ALA A 1 81 ? -12.298 4.682 25.758 1.00 93.06 81 ALA A O 1
ATOM 605 N N . GLY A 1 82 ? -12.610 5.677 27.746 1.00 91.56 82 GLY A N 1
ATOM 606 C CA . GLY A 1 82 ? -12.186 7.000 27.290 1.00 91.56 82 GLY A CA 1
ATOM 607 C C . GLY A 1 82 ? -10.701 7.043 26.908 1.00 91.56 82 GLY A C 1
ATOM 608 O O . GLY A 1 82 ? -10.347 7.551 25.842 1.00 91.56 82 GLY A O 1
ATOM 609 N N . LEU A 1 83 ? -9.828 6.476 27.744 1.00 92.31 83 LEU A N 1
ATOM 610 C CA . LEU A 1 83 ? -8.387 6.418 27.479 1.00 92.31 83 LEU A CA 1
ATOM 611 C C . LEU A 1 83 ? -8.054 5.513 26.285 1.00 92.31 83 LEU A C 1
ATOM 613 O O . LEU A 1 83 ? -7.256 5.893 25.426 1.00 92.31 83 LEU A O 1
ATOM 617 N N . LEU A 1 84 ? -8.723 4.367 26.175 1.00 93.31 84 LEU A N 1
ATOM 618 C CA . LEU A 1 84 ? -8.603 3.452 25.046 1.00 93.31 84 LEU A CA 1
ATOM 619 C C . LEU A 1 84 ? -9.071 4.107 23.738 1.00 93.31 84 LEU A C 1
ATOM 621 O O . LEU A 1 84 ? -8.417 3.977 22.704 1.00 93.31 84 LEU A O 1
ATOM 625 N N . ALA A 1 85 ? -10.163 4.875 23.763 1.00 91.88 85 ALA A N 1
ATOM 626 C CA . ALA A 1 85 ? -10.579 5.647 22.596 1.00 91.88 85 ALA A CA 1
ATOM 627 C C . ALA A 1 85 ? -9.515 6.684 22.204 1.00 91.88 85 ALA A C 1
ATOM 629 O O . ALA A 1 85 ? -9.193 6.821 21.026 1.00 91.88 85 ALA A O 1
ATOM 630 N N . MET A 1 86 ? -8.900 7.374 23.171 1.00 89.00 86 MET A N 1
ATOM 631 C CA . MET A 1 86 ? -7.815 8.325 22.898 1.00 89.00 86 MET A CA 1
ATOM 632 C C . MET A 1 86 ? -6.571 7.657 22.292 1.00 89.00 86 MET A C 1
ATOM 634 O O . MET A 1 86 ? -5.957 8.250 21.400 1.00 89.00 86 MET A O 1
ATOM 638 N N . SER A 1 87 ? -6.239 6.427 22.701 1.00 90.94 87 SER A N 1
ATOM 639 C CA . SER A 1 87 ? -5.101 5.670 22.152 1.00 90.94 87 SER A CA 1
ATOM 640 C C . SER A 1 87 ? -5.305 5.234 20.697 1.00 90.94 87 SER A C 1
ATOM 642 O O . SER A 1 87 ? -4.339 4.976 19.984 1.00 90.94 87 SER A O 1
ATOM 644 N N . CYS A 1 88 ? -6.548 5.221 20.208 1.00 89.25 88 CYS A N 1
ATOM 645 C CA . CYS A 1 88 ? -6.864 4.905 18.815 1.00 89.25 88 CYS A CA 1
ATOM 646 C C . CYS A 1 88 ? -6.529 6.044 17.828 1.00 89.25 88 CYS A C 1
ATOM 648 O O . CYS A 1 88 ? -6.738 5.904 16.618 1.00 89.25 88 CYS A O 1
ATOM 650 N N . ARG A 1 89 ? -6.052 7.202 18.302 1.00 83.06 89 ARG A N 1
ATOM 651 C CA . ARG A 1 89 ? -5.745 8.345 17.436 1.00 83.06 89 ARG A CA 1
ATOM 652 C C . ARG A 1 89 ? -4.446 8.114 16.662 1.00 83.06 89 ARG A C 1
ATOM 654 O O . ARG A 1 89 ? -3.386 7.959 17.253 1.00 83.06 89 ARG A O 1
ATOM 661 N N . VAL A 1 90 ? -4.511 8.225 15.335 1.00 78.75 90 VAL A N 1
ATOM 662 C CA . VAL A 1 90 ? -3.331 8.245 14.452 1.00 78.75 90 VAL A CA 1
ATOM 663 C C . VAL A 1 90 ? -3.258 9.568 13.677 1.00 78.75 90 VAL A C 1
ATOM 665 O O . VAL A 1 90 ? -4.281 10.249 13.542 1.00 78.75 90 VAL A O 1
ATOM 668 N N . PRO A 1 91 ? -2.088 9.966 13.132 1.00 68.06 91 PRO A N 1
ATOM 669 C CA . PRO A 1 91 ? -1.946 11.228 12.394 1.00 68.06 91 PRO A CA 1
ATOM 670 C C . PRO A 1 91 ? -2.943 11.397 11.234 1.00 68.06 91 PRO A C 1
ATOM 672 O O . PRO A 1 91 ? -3.387 12.509 10.948 1.00 68.06 91 PRO A O 1
ATOM 675 N N . SER A 1 92 ? -3.337 10.291 10.597 1.00 65.31 92 SER A N 1
ATOM 676 C CA . SER A 1 92 ? -4.256 10.253 9.453 1.00 65.31 92 SER A CA 1
ATOM 677 C C . SER A 1 92 ? -5.748 10.208 9.820 1.00 65.31 92 SER A C 1
ATOM 679 O O . SER A 1 92 ? -6.587 10.271 8.922 1.00 65.31 92 SER A O 1
ATOM 681 N N . GLY A 1 93 ? -6.117 10.116 11.105 1.00 68.62 93 GLY A N 1
ATOM 682 C CA . GLY A 1 93 ? -7.520 10.087 11.533 1.00 68.62 93 GLY A CA 1
ATOM 683 C C . GLY A 1 93 ? -7.820 9.116 12.684 1.00 68.62 93 GLY A C 1
ATOM 684 O O . GLY A 1 93 ? -6.930 8.786 13.464 1.00 68.62 93 GLY A O 1
ATOM 685 N N . PRO A 1 94 ? -9.080 8.658 12.828 1.00 66.94 94 PRO A N 1
ATOM 686 C CA . PRO A 1 94 ? -9.541 7.890 13.990 1.00 66.94 94 PRO A CA 1
ATOM 687 C C . PRO A 1 94 ? -9.102 6.410 14.009 1.00 66.94 94 PRO A C 1
ATOM 689 O O . PRO A 1 94 ? -9.785 5.603 14.625 1.00 66.94 94 PRO A O 1
ATOM 692 N N . GLY A 1 95 ? -8.000 6.050 13.338 1.00 83.56 95 GLY A N 1
ATOM 693 C CA . GLY A 1 95 ? -7.323 4.747 13.441 1.00 83.56 95 GLY A CA 1
ATOM 694 C C . GLY A 1 95 ? -8.254 3.530 13.606 1.00 83.56 95 GLY A C 1
ATOM 695 O O . GLY A 1 95 ? -9.183 3.373 12.807 1.00 83.56 95 GLY A O 1
ATOM 696 N N . PRO A 1 96 ? -8.034 2.670 14.622 1.00 90.94 96 PRO A N 1
ATOM 697 C CA . PRO A 1 96 ? -8.899 1.525 14.914 1.00 90.94 96 PRO A CA 1
ATOM 698 C C . PRO A 1 96 ? -10.212 1.879 15.640 1.00 90.94 96 PRO A C 1
ATOM 700 O O . PRO A 1 96 ? -11.030 0.985 15.855 1.00 90.94 96 PRO A O 1
ATOM 703 N N . ALA A 1 97 ? -10.468 3.147 15.994 1.00 91.38 97 ALA A N 1
ATOM 704 C CA . ALA A 1 97 ? -11.591 3.527 16.859 1.00 91.38 97 ALA A CA 1
ATOM 705 C C . ALA A 1 97 ? -12.977 3.097 16.334 1.00 91.38 97 ALA A C 1
ATOM 707 O O . ALA A 1 97 ? -13.773 2.605 17.133 1.00 91.38 97 ALA A O 1
ATOM 708 N N . PRO A 1 98 ? -13.316 3.230 15.031 1.00 90.94 98 PRO A N 1
ATOM 709 C CA . PRO A 1 98 ? -14.624 2.800 14.537 1.00 90.94 98 PRO A CA 1
ATOM 710 C C . PRO A 1 98 ? -14.838 1.290 14.666 1.00 90.94 98 PRO A C 1
ATOM 712 O O . PRO A 1 98 ? -15.909 0.856 15.076 1.00 90.94 98 PRO A O 1
ATOM 715 N N . ALA A 1 99 ? -13.812 0.502 14.342 1.00 93.25 99 ALA A N 1
ATOM 716 C CA . ALA A 1 99 ? -13.863 -0.951 14.430 1.00 93.25 99 ALA A CA 1
ATOM 717 C C . ALA A 1 99 ? -13.915 -1.415 15.893 1.00 93.25 99 ALA A C 1
ATOM 719 O O . ALA A 1 99 ? -14.709 -2.288 16.232 1.00 93.25 99 ALA A O 1
ATOM 720 N N . LEU A 1 100 ? -13.148 -0.771 16.776 1.00 94.81 100 LEU A N 1
ATOM 721 C CA . LEU A 1 100 ? -13.184 -1.063 18.205 1.00 94.81 100 LEU A CA 1
ATOM 722 C C . LEU A 1 100 ? -14.535 -0.702 18.829 1.00 94.81 100 LEU A C 1
ATOM 724 O O . LEU A 1 100 ? -15.079 -1.483 19.600 1.00 94.81 100 LEU A O 1
ATOM 728 N N . LYS A 1 101 ? -15.132 0.430 18.437 1.00 94.25 101 LYS A N 1
ATOM 729 C CA . LYS A 1 101 ? -16.490 0.798 18.859 1.00 94.25 101 LYS A CA 1
ATOM 730 C C . LYS A 1 101 ? -17.510 -0.272 18.472 1.00 94.25 101 LYS A C 1
ATOM 732 O O . LYS A 1 101 ? -18.407 -0.558 19.258 1.00 94.25 101 LYS A O 1
ATOM 737 N N . THR A 1 102 ? -17.398 -0.836 17.271 1.00 94.12 102 THR A N 1
ATOM 738 C CA . THR A 1 102 ? -18.252 -1.951 16.847 1.00 94.12 102 THR A CA 1
ATOM 739 C C . THR A 1 102 ? -18.051 -3.165 17.745 1.00 94.12 102 THR A C 1
ATOM 741 O O . THR A 1 102 ? -19.036 -3.687 18.249 1.00 94.12 102 THR A O 1
ATOM 744 N N . LEU A 1 103 ? -16.805 -3.572 18.005 1.00 95.69 103 LEU A N 1
ATOM 745 C CA . LEU A 1 103 ? -16.522 -4.714 18.880 1.00 95.69 103 LEU A CA 1
ATOM 746 C C . LEU A 1 103 ? -17.074 -4.516 20.294 1.00 95.69 103 LEU A C 1
ATOM 748 O O . LEU A 1 103 ? -17.736 -5.404 20.810 1.00 95.69 103 LEU A O 1
ATOM 752 N N . LEU A 1 104 ? -16.879 -3.341 20.897 1.00 95.25 104 LEU A N 1
ATOM 753 C CA . LEU A 1 104 ? -17.419 -3.056 22.229 1.00 95.25 104 LEU A CA 1
ATOM 754 C C . LEU A 1 104 ? -18.952 -3.134 22.258 1.00 95.25 104 LEU A C 1
ATOM 756 O O . LEU A 1 104 ? -19.507 -3.614 23.235 1.00 95.25 104 LEU A O 1
ATOM 760 N N . ARG A 1 105 ? -19.634 -2.721 21.180 1.00 94.00 105 ARG A N 1
ATOM 761 C CA . ARG A 1 105 ? -21.099 -2.832 21.066 1.00 94.00 105 ARG A CA 1
ATOM 762 C C . ARG A 1 105 ? -21.598 -4.254 20.815 1.00 94.00 105 ARG A C 1
ATOM 764 O O . ARG A 1 105 ? -22.728 -4.549 21.175 1.00 94.00 105 ARG A O 1
ATOM 771 N N . CYS A 1 106 ? -20.806 -5.082 20.141 1.00 94.12 106 CYS A N 1
ATOM 772 C CA . CYS A 1 106 ? -21.129 -6.483 19.867 1.00 94.12 106 CYS A CA 1
ATOM 773 C C . CYS A 1 106 ? -20.724 -7.413 21.019 1.00 94.12 106 CYS A C 1
ATOM 775 O O . CYS A 1 106 ? -21.092 -8.582 21.018 1.00 94.12 106 CYS A O 1
ATOM 777 N N . SER A 1 107 ? -19.948 -6.922 21.986 1.00 93.69 107 SER A N 1
ATOM 778 C CA . SER A 1 107 ? -19.556 -7.698 23.154 1.00 93.69 107 SER A CA 1
ATOM 779 C C . SER A 1 107 ? -20.731 -7.814 24.133 1.00 93.69 107 SER A C 1
ATOM 781 O O . SER A 1 107 ? -21.242 -6.784 24.572 1.00 93.69 107 SER A O 1
ATOM 783 N N . PRO A 1 108 ? -21.135 -9.032 24.536 1.00 92.75 108 PRO A N 1
ATOM 784 C CA . PRO A 1 108 ? -22.246 -9.219 25.471 1.00 92.75 108 PRO A CA 1
ATOM 785 C C . PRO A 1 108 ? -21.901 -8.817 26.913 1.00 92.75 108 PRO A C 1
ATOM 787 O O . PRO A 1 108 ? -22.796 -8.668 27.739 1.00 92.75 108 PRO A O 1
ATOM 790 N N . VAL A 1 109 ? -20.613 -8.655 27.229 1.00 94.94 109 VAL A N 1
ATOM 791 C CA . VAL A 1 109 ? -20.126 -8.392 28.592 1.00 94.94 109 VAL A CA 1
ATOM 792 C C . VAL A 1 109 ? -19.783 -6.921 28.845 1.00 94.94 109 VAL A C 1
ATOM 794 O O . VAL A 1 109 ? -19.593 -6.518 29.990 1.00 94.94 109 VAL A O 1
ATOM 797 N N . VAL A 1 110 ? -19.700 -6.099 27.794 1.00 94.50 110 VAL A N 1
ATOM 798 C CA . VAL A 1 110 ? -19.381 -4.672 27.918 1.00 94.50 110 VAL A CA 1
ATOM 799 C C . VAL A 1 110 ? -20.647 -3.888 28.247 1.00 94.50 110 VAL A C 1
ATOM 801 O O . VAL A 1 110 ? -21.627 -3.922 27.508 1.00 94.50 110 VAL A O 1
ATOM 804 N N . SER A 1 111 ? -20.615 -3.115 29.333 1.00 94.62 111 SER A N 1
ATOM 805 C CA . SER A 1 111 ? -21.758 -2.279 29.709 1.00 94.62 111 SER A CA 1
ATOM 806 C C . SER A 1 111 ? -22.009 -1.131 28.718 1.00 94.62 111 SER A C 1
ATOM 808 O O . SER A 1 111 ? -21.089 -0.571 28.109 1.00 94.62 111 SER A O 1
ATOM 810 N N . GLU A 1 112 ? -23.267 -0.694 28.606 1.00 92.19 112 GLU A N 1
ATOM 811 C CA . GLU A 1 112 ? -23.625 0.447 27.751 1.00 92.19 112 GLU A CA 1
ATOM 812 C C . GLU A 1 112 ? -22.900 1.737 28.158 1.00 92.19 112 GLU A C 1
ATOM 814 O O . GLU A 1 112 ? -22.515 2.537 27.303 1.00 92.19 112 GLU A O 1
ATOM 819 N N . GLN A 1 113 ? -22.651 1.935 29.456 1.00 92.69 113 GLN A N 1
ATOM 820 C CA . GLN A 1 113 ? -21.931 3.106 29.960 1.00 92.69 113 GLN A CA 1
ATOM 821 C C . GLN A 1 113 ? -20.495 3.167 29.424 1.00 92.69 113 GLN A C 1
ATOM 823 O O . GLN A 1 113 ? -20.020 4.242 29.051 1.00 92.69 113 GLN A O 1
ATOM 828 N N . VAL A 1 114 ? -19.821 2.018 29.324 1.00 94.00 114 VAL A N 1
ATOM 829 C CA . VAL A 1 114 ? -18.476 1.890 28.743 1.00 94.00 114 VAL A CA 1
ATOM 830 C C . VAL A 1 114 ? -18.519 2.193 27.245 1.00 94.00 114 VAL A C 1
ATOM 832 O O . VAL A 1 114 ? -17.717 2.991 26.752 1.00 94.00 114 VAL A O 1
ATOM 835 N N . CYS A 1 115 ? -19.517 1.665 26.527 1.00 92.88 115 CYS A N 1
ATOM 836 C CA . CYS A 1 115 ? -19.751 2.000 25.119 1.00 92.88 115 CYS A CA 1
ATOM 837 C C . CYS A 1 115 ? -19.963 3.511 24.904 1.00 92.88 115 CYS A C 1
ATOM 839 O O . CYS A 1 115 ? -19.406 4.101 23.971 1.00 92.88 115 CYS A O 1
ATOM 841 N N . HIS A 1 116 ? -20.740 4.159 25.776 1.00 90.62 116 HIS A N 1
ATOM 842 C CA . HIS A 1 116 ? -20.949 5.605 25.752 1.00 90.62 116 HIS A CA 1
ATOM 843 C C . HIS A 1 116 ? -19.670 6.381 26.084 1.00 90.62 116 HIS A C 1
ATOM 845 O O . HIS A 1 116 ? -19.365 7.356 25.392 1.00 90.62 116 HIS A O 1
ATOM 851 N N . GLY A 1 117 ? -18.899 5.943 27.083 1.00 89.69 117 GLY A N 1
ATOM 852 C CA . GLY A 1 117 ? -17.594 6.510 27.432 1.00 89.69 117 GLY A CA 1
ATOM 853 C C . GLY A 1 117 ? -16.640 6.525 26.241 1.00 89.69 117 GLY A C 1
ATOM 854 O O . GLY A 1 117 ? -16.095 7.576 25.899 1.00 89.69 117 GLY A O 1
ATOM 855 N N . PHE A 1 118 ? -16.546 5.396 25.534 1.00 92.62 118 PHE A N 1
ATOM 856 C CA . PHE A 1 118 ? -15.759 5.275 24.309 1.00 92.62 118 PHE A CA 1
ATOM 857 C C . PHE A 1 118 ? -16.261 6.232 23.215 1.00 92.62 118 PHE A C 1
ATOM 859 O O . PHE A 1 118 ? -15.492 6.962 22.592 1.00 92.62 118 PHE A O 1
ATOM 866 N N . ALA A 1 119 ? -17.578 6.273 22.986 1.00 88.12 119 ALA A N 1
ATOM 867 C CA . ALA A 1 119 ? -18.183 7.069 21.919 1.00 88.12 119 ALA A CA 1
ATOM 868 C C . ALA A 1 119 ? -18.121 8.591 22.148 1.00 88.12 119 ALA A C 1
ATOM 870 O O . ALA A 1 119 ? -18.227 9.351 21.180 1.00 88.12 119 ALA A O 1
ATOM 871 N N . ARG A 1 120 ? -17.972 9.051 23.398 1.00 86.19 120 ARG A N 1
ATOM 872 C CA . ARG A 1 120 ? -17.855 10.481 23.736 1.00 86.19 120 ARG A CA 1
ATOM 873 C C . ARG A 1 120 ? -16.544 11.095 23.255 1.00 86.19 120 ARG A C 1
ATOM 875 O O . ARG A 1 120 ? -16.501 12.300 23.000 1.00 86.19 120 ARG A O 1
ATOM 882 N N . VAL A 1 121 ? -15.496 10.291 23.103 1.00 79.94 121 VAL A N 1
ATOM 883 C CA . VAL A 1 121 ? -14.196 10.760 22.629 1.00 79.94 121 VAL A CA 1
ATOM 884 C C . VAL A 1 121 ? -14.280 11.073 21.135 1.00 79.94 121 VAL A C 1
ATOM 886 O O . VAL A 1 121 ? -14.257 10.201 20.268 1.00 79.94 121 VAL A O 1
ATOM 889 N N . ARG A 1 122 ? -14.406 12.364 20.815 1.00 69.38 122 ARG A N 1
ATOM 890 C CA . ARG A 1 122 ? -14.431 12.843 19.432 1.00 69.38 122 ARG A CA 1
ATOM 891 C C . ARG A 1 122 ? -13.011 13.076 18.931 1.00 69.38 122 ARG A C 1
ATOM 893 O O . ARG A 1 122 ? -12.369 14.063 19.284 1.00 69.38 122 ARG A O 1
ATOM 900 N N . HIS A 1 123 ? -12.550 12.233 18.015 1.00 68.38 123 HIS A N 1
ATOM 901 C CA . HIS A 1 123 ? -11.393 12.575 17.194 1.00 68.38 123 HIS A CA 1
ATOM 902 C C . HIS A 1 123 ? -11.792 13.691 16.219 1.00 68.38 123 HIS A C 1
ATOM 904 O O . HIS A 1 123 ? -12.628 13.476 15.337 1.00 68.38 123 HIS A O 1
ATOM 910 N N . LYS A 1 124 ? -11.204 14.889 16.360 1.00 63.00 124 LYS A N 1
ATOM 911 C CA . LYS A 1 124 ? -11.328 15.932 15.330 1.00 63.00 124 LYS A CA 1
ATOM 912 C C . LYS A 1 124 ? -10.845 15.336 14.006 1.00 63.00 124 LYS A C 1
ATOM 914 O O . LYS A 1 124 ? -9.694 14.916 13.898 1.00 63.00 124 LYS A O 1
ATOM 919 N N . ARG A 1 125 ? -11.733 15.262 13.011 1.00 58.06 125 ARG A N 1
ATOM 920 C CA . ARG A 1 125 ? -11.350 14.867 11.653 1.00 58.06 125 ARG A CA 1
ATOM 921 C C . ARG A 1 125 ? -10.388 15.931 11.132 1.00 58.06 125 ARG A C 1
ATOM 923 O O . ARG A 1 125 ? -10.763 17.098 11.061 1.00 58.06 125 ARG A O 1
ATOM 930 N N . ASN A 1 126 ? -9.170 15.533 10.774 1.00 54.94 126 ASN A N 1
ATOM 931 C CA . ASN A 1 126 ? -8.269 16.399 10.021 1.00 54.94 126 ASN A CA 1
ATOM 932 C C . ASN A 1 126 ? -8.825 16.526 8.597 1.00 54.94 126 ASN A C 1
ATOM 934 O O . ASN A 1 126 ? -8.507 15.736 7.713 1.00 54.94 126 ASN A O 1
ATOM 938 N N . LEU A 1 127 ? -9.720 17.495 8.396 1.00 55.78 127 LEU A N 1
ATOM 939 C CA . LEU A 1 127 ? -10.232 17.858 7.072 1.00 55.78 127 LEU A CA 1
ATOM 940 C C . LEU A 1 127 ? -9.158 18.563 6.227 1.00 55.78 127 LEU A C 1
ATOM 942 O O . LEU A 1 127 ? -9.283 18.612 5.009 1.00 55.78 127 LEU A O 1
ATOM 946 N N . SER A 1 128 ? -8.075 19.039 6.853 1.00 54.28 128 SER A N 1
ATOM 947 C CA . SER A 1 128 ? -6.927 19.655 6.175 1.00 54.28 128 SER A CA 1
ATOM 948 C C . SER A 1 128 ? -6.206 18.708 5.212 1.00 54.28 128 SER A C 1
ATOM 950 O O . SER A 1 128 ? -5.627 19.168 4.239 1.00 54.28 128 SER A O 1
ATOM 952 N N . ALA A 1 129 ? -6.287 17.389 5.422 1.00 53.12 129 ALA A N 1
ATOM 953 C CA . ALA A 1 129 ? -5.694 16.398 4.520 1.00 53.12 129 ALA A CA 1
ATOM 954 C C . ALA A 1 129 ? -6.487 16.199 3.210 1.00 53.12 129 ALA A C 1
ATOM 956 O O . ALA A 1 129 ? -6.076 15.408 2.366 1.00 53.12 129 ALA A O 1
ATOM 957 N N . ARG A 1 130 ? -7.645 16.858 3.060 1.00 55.38 130 ARG A N 1
ATOM 958 C CA . ARG A 1 130 ? -8.546 16.744 1.901 1.00 55.38 130 ARG A CA 1
ATOM 959 C C . ARG A 1 130 ? -8.840 18.096 1.253 1.00 55.38 130 ARG A C 1
ATOM 961 O O . ARG A 1 130 ? -9.915 18.276 0.691 1.00 55.38 130 ARG A O 1
ATOM 968 N N . GLN A 1 131 ? -7.928 19.053 1.379 1.00 62.97 131 GLN A N 1
ATOM 969 C CA . GLN A 1 131 ? -8.035 20.281 0.599 1.00 62.97 131 GLN A CA 1
ATOM 970 C C . GLN A 1 131 ? -7.760 19.933 -0.874 1.00 62.97 131 GLN A C 1
ATOM 972 O O . GLN A 1 131 ? -6.750 19.269 -1.139 1.00 62.97 131 GLN A O 1
ATOM 977 N N . PRO A 1 132 ? -8.653 20.295 -1.812 1.00 69.12 132 PRO A N 1
ATOM 978 C CA . PRO A 1 132 ? -8.353 20.187 -3.232 1.00 69.12 132 PRO A CA 1
ATOM 979 C C . PRO A 1 132 ? -7.127 21.045 -3.550 1.00 69.12 132 PRO A C 1
ATOM 981 O O . PRO A 1 132 ? -6.866 22.054 -2.892 1.00 69.12 132 PRO A O 1
ATOM 984 N N . TYR A 1 133 ? -6.337 20.617 -4.531 1.00 75.25 133 TYR A N 1
ATOM 985 C CA . TYR A 1 133 ? -5.199 21.414 -4.973 1.00 75.25 133 TYR A CA 1
ATOM 986 C C . TYR A 1 133 ? -5.698 22.723 -5.578 1.00 75.25 133 TYR A C 1
ATOM 988 O O . TYR A 1 133 ? -6.650 22.722 -6.359 1.00 75.25 133 TYR A O 1
ATOM 996 N N . SER A 1 134 ? -5.009 23.825 -5.288 1.00 82.81 134 SER A N 1
ATOM 997 C CA . SER A 1 134 ? -5.222 25.064 -6.036 1.00 82.81 134 SER A CA 1
ATOM 998 C C . SER A 1 134 ? -4.921 24.855 -7.526 1.00 82.81 134 SER A C 1
ATOM 1000 O O . SER A 1 134 ? -4.162 23.956 -7.907 1.00 82.81 134 SER A O 1
ATOM 1002 N N . ALA A 1 135 ? -5.469 25.711 -8.392 1.00 80.69 135 ALA A N 1
ATOM 1003 C CA . ALA A 1 135 ? -5.229 25.631 -9.834 1.00 80.69 135 ALA A CA 1
ATOM 1004 C C . ALA A 1 135 ? -3.727 25.676 -10.188 1.00 80.69 135 ALA A C 1
ATOM 1006 O O . ALA A 1 135 ? -3.274 24.964 -11.089 1.00 80.69 135 ALA A O 1
ATOM 1007 N N . ASP A 1 136 ? -2.933 26.452 -9.446 1.00 83.19 136 ASP A N 1
ATOM 1008 C CA . ASP A 1 136 ? -1.487 26.567 -9.653 1.00 83.19 136 ASP A CA 1
ATOM 1009 C C . ASP A 1 136 ? -0.725 25.319 -9.206 1.00 83.19 136 ASP A C 1
ATOM 1011 O O . ASP A 1 136 ? 0.171 24.844 -9.913 1.00 83.19 136 ASP A O 1
ATOM 1015 N N . GLU A 1 137 ? -1.091 24.742 -8.060 1.00 83.19 137 GLU A N 1
ATOM 1016 C CA . GLU A 1 137 ? -0.541 23.462 -7.609 1.00 83.19 137 GLU A CA 1
ATOM 1017 C C . GLU A 1 137 ? -0.894 22.355 -8.595 1.00 83.19 137 GLU A C 1
ATOM 1019 O O . GLU A 1 137 ? -0.024 21.582 -9.006 1.00 83.19 137 GLU A O 1
ATOM 1024 N N . PHE A 1 138 ? -2.144 22.329 -9.055 1.00 84.38 138 PHE A N 1
ATOM 1025 C CA . PHE A 1 138 ? -2.603 21.349 -10.020 1.00 84.38 138 PHE A CA 1
ATOM 1026 C C . PHE A 1 138 ? -1.889 21.489 -11.369 1.00 84.38 138 PHE A C 1
ATOM 1028 O O . PHE A 1 138 ? -1.485 20.490 -11.976 1.00 84.38 138 PHE A O 1
ATOM 1035 N N . ARG A 1 139 ? -1.637 22.721 -11.823 1.00 85.19 139 ARG A N 1
ATOM 1036 C CA . ARG A 1 139 ? -0.831 22.996 -13.020 1.00 85.19 139 ARG A CA 1
ATOM 1037 C C . ARG A 1 139 ? 0.593 22.460 -12.865 1.00 85.19 139 ARG A C 1
ATOM 1039 O O . ARG A 1 139 ? 1.067 21.744 -13.747 1.00 85.19 139 ARG A O 1
ATOM 1046 N N . ARG A 1 140 ? 1.264 22.738 -11.741 1.00 88.56 140 ARG A N 1
ATOM 1047 C CA . ARG A 1 140 ? 2.629 22.240 -11.462 1.00 88.56 140 ARG A CA 1
ATOM 1048 C C . ARG A 1 140 ? 2.681 20.713 -11.428 1.00 88.56 140 ARG A C 1
ATOM 1050 O O . ARG A 1 140 ? 3.561 20.118 -12.051 1.00 88.56 140 ARG A O 1
ATOM 1057 N N . ILE A 1 141 ? 1.712 20.082 -10.767 1.00 88.31 141 ILE A N 1
ATOM 1058 C CA . ILE A 1 141 ? 1.580 18.622 -10.704 1.00 88.31 141 ILE A CA 1
ATOM 1059 C C . ILE A 1 141 ? 1.437 18.033 -12.114 1.00 88.31 141 ILE A C 1
ATOM 1061 O O . ILE A 1 141 ? 2.170 17.108 -12.468 1.00 88.31 141 ILE A O 1
ATOM 1065 N N . ASN A 1 142 ? 0.568 18.604 -12.953 1.00 89.12 142 ASN A N 1
ATOM 1066 C CA . ASN A 1 142 ? 0.383 18.150 -14.333 1.00 89.12 142 ASN A CA 1
ATOM 1067 C C . ASN A 1 142 ? 1.647 18.302 -15.186 1.00 89.12 142 ASN A C 1
ATOM 1069 O O . ASN A 1 142 ? 1.958 17.412 -15.979 1.00 89.12 142 ASN A O 1
ATOM 1073 N N . VAL A 1 143 ? 2.404 19.392 -15.029 1.00 93.50 143 VAL A N 1
ATOM 1074 C CA . VAL A 1 143 ? 3.679 19.588 -15.743 1.00 93.50 143 VAL A CA 1
ATOM 1075 C C . VAL A 1 143 ? 4.667 18.471 -15.402 1.00 93.50 143 VAL A C 1
ATOM 1077 O O . VAL A 1 143 ? 5.235 17.847 -16.304 1.00 93.50 143 VAL A O 1
ATOM 1080 N N . VAL A 1 144 ? 4.828 18.167 -14.112 1.00 93.31 144 VAL A N 1
ATOM 1081 C CA . VAL A 1 144 ? 5.720 17.096 -13.649 1.00 93.31 144 VAL A CA 1
ATOM 1082 C C . VAL A 1 144 ? 5.226 15.729 -14.126 1.00 93.31 144 VAL A C 1
ATOM 1084 O O . VAL A 1 144 ? 6.010 14.951 -14.673 1.00 93.31 144 VAL A O 1
ATOM 1087 N N . ALA A 1 145 ? 3.928 15.448 -14.004 1.00 91.12 145 ALA A N 1
ATOM 1088 C CA . ALA A 1 145 ? 3.338 14.189 -14.447 1.00 91.12 145 ALA A CA 1
ATOM 1089 C C . ALA A 1 145 ? 3.511 13.972 -15.963 1.00 91.12 145 ALA A C 1
ATOM 1091 O O . ALA A 1 145 ? 3.937 12.895 -16.386 1.00 91.12 145 ALA A O 1
ATOM 1092 N N . ARG A 1 146 ? 3.302 15.009 -16.791 1.00 93.50 146 ARG A N 1
ATOM 1093 C CA . ARG A 1 146 ? 3.581 14.962 -18.241 1.00 93.50 146 ARG A CA 1
ATOM 1094 C C . ARG A 1 146 ? 5.051 14.668 -18.521 1.00 93.50 146 ARG A C 1
ATOM 1096 O O . ARG A 1 146 ? 5.349 13.880 -19.418 1.00 93.50 146 ARG A O 1
ATOM 1103 N N . ALA A 1 147 ? 5.973 15.278 -17.778 1.00 93.44 147 ALA A N 1
ATOM 1104 C CA . ALA A 1 147 ? 7.401 15.019 -17.941 1.00 93.44 147 ALA A CA 1
ATOM 1105 C C . ALA A 1 147 ? 7.762 13.563 -17.597 1.00 93.44 147 ALA A C 1
ATOM 1107 O O . ALA A 1 147 ? 8.498 12.929 -18.357 1.00 93.44 147 ALA A O 1
ATOM 1108 N N . ILE A 1 148 ? 7.205 13.012 -16.512 1.00 93.31 148 ILE A N 1
ATOM 1109 C CA . ILE A 1 148 ? 7.376 11.602 -16.125 1.00 93.31 148 ILE A CA 1
ATOM 1110 C C . ILE A 1 148 ? 6.861 10.684 -17.238 1.00 93.31 148 ILE A C 1
ATOM 1112 O O . ILE A 1 148 ? 7.608 9.835 -17.722 1.00 93.31 148 ILE A O 1
ATOM 1116 N N . VAL A 1 149 ? 5.630 10.901 -17.707 1.00 93.62 149 VAL A N 1
ATOM 1117 C CA . VAL A 1 149 ? 5.012 10.090 -18.767 1.00 93.62 149 VAL A CA 1
ATOM 1118 C C . VAL A 1 149 ? 5.803 10.159 -20.074 1.00 93.62 149 VAL A C 1
ATOM 1120 O O . VAL A 1 149 ? 6.034 9.132 -20.712 1.00 93.62 149 VAL A O 1
ATOM 1123 N N . ARG A 1 150 ? 6.284 11.343 -20.472 1.00 94.94 150 ARG A N 1
ATOM 1124 C CA . ARG A 1 150 ? 7.118 11.501 -21.676 1.00 94.94 150 ARG A CA 1
ATOM 1125 C C . ARG A 1 150 ? 8.433 10.731 -21.561 1.00 94.94 150 ARG A C 1
ATOM 1127 O O . ARG A 1 150 ? 8.795 10.024 -22.498 1.00 94.94 150 ARG A O 1
ATOM 1134 N N . ARG A 1 151 ? 9.122 10.825 -20.418 1.00 94.62 151 ARG A N 1
ATOM 1135 C CA . ARG A 1 151 ? 10.365 10.076 -20.159 1.00 94.62 151 ARG A CA 1
ATOM 1136 C C . ARG A 1 151 ? 10.120 8.568 -20.161 1.00 94.62 151 ARG A C 1
ATOM 1138 O O . ARG A 1 151 ? 10.884 7.839 -20.789 1.00 94.62 151 ARG A O 1
ATOM 1145 N N . ALA A 1 152 ? 9.039 8.119 -19.523 1.00 94.50 152 ALA A N 1
ATOM 1146 C CA . ALA A 1 152 ? 8.627 6.720 -19.514 1.00 94.50 152 ALA A CA 1
ATOM 1147 C C . ALA A 1 152 ? 8.370 6.209 -20.934 1.00 94.50 152 ALA A C 1
ATOM 1149 O O . ALA A 1 152 ? 8.929 5.190 -21.328 1.00 94.50 152 ALA A O 1
ATOM 1150 N N . ARG A 1 153 ? 7.612 6.961 -21.743 1.00 95.75 153 ARG A N 1
ATOM 1151 C CA . ARG A 1 153 ? 7.339 6.620 -23.146 1.00 95.75 153 ARG A CA 1
ATOM 1152 C C . ARG A 1 153 ? 8.624 6.471 -23.955 1.00 95.75 153 ARG A C 1
ATOM 1154 O O . ARG A 1 153 ? 8.771 5.479 -24.661 1.00 95.75 153 ARG A O 1
ATOM 1161 N N . SER A 1 154 ? 9.542 7.435 -23.861 1.00 95.94 154 SER A N 1
ATOM 1162 C CA . SER A 1 154 ? 10.816 7.375 -24.587 1.00 95.94 154 SER A CA 1
ATOM 1163 C C . SER A 1 154 ? 11.663 6.182 -24.151 1.00 95.94 154 SER A C 1
ATOM 1165 O O . SER A 1 154 ? 12.198 5.479 -25.004 1.00 95.94 154 SER A O 1
ATOM 1167 N N . ARG A 1 155 ? 11.742 5.910 -22.841 1.00 94.75 155 ARG A N 1
ATOM 1168 C CA . ARG A 1 155 ? 12.447 4.735 -22.317 1.00 94.75 155 ARG A CA 1
ATOM 1169 C C . ARG A 1 155 ? 11.833 3.445 -22.852 1.00 94.75 155 ARG A C 1
ATOM 1171 O O . ARG A 1 155 ? 12.561 2.632 -23.405 1.00 94.75 155 ARG A O 1
ATOM 1178 N N . LEU A 1 156 ? 10.524 3.264 -22.700 1.00 95.75 156 LEU A N 1
ATOM 1179 C CA . LEU A 1 156 ? 9.837 2.040 -23.111 1.00 95.75 156 LEU A CA 1
ATOM 1180 C C . LEU A 1 156 ? 10.010 1.792 -24.607 1.00 95.75 156 LEU A C 1
ATOM 1182 O O . LEU A 1 156 ? 10.410 0.699 -24.988 1.00 95.75 156 LEU A O 1
ATOM 1186 N N . ARG A 1 157 ? 9.789 2.813 -25.443 1.00 96.94 157 ARG A N 1
ATOM 1187 C CA . ARG A 1 157 ? 9.993 2.699 -26.893 1.00 96.94 157 ARG A CA 1
ATOM 1188 C C . ARG A 1 157 ? 11.407 2.254 -27.236 1.00 96.94 157 ARG A C 1
ATOM 1190 O O . ARG A 1 157 ? 11.562 1.253 -27.915 1.00 96.94 157 ARG A O 1
ATOM 1197 N N . MET A 1 158 ? 12.413 2.937 -26.698 1.00 95.69 158 MET A N 1
ATOM 1198 C CA . MET A 1 158 ? 13.819 2.626 -26.956 1.00 95.69 158 MET A CA 1
ATOM 1199 C C . MET A 1 158 ? 14.179 1.173 -26.614 1.00 95.69 158 MET A C 1
ATOM 1201 O O . MET A 1 158 ? 14.886 0.514 -27.371 1.00 95.69 158 MET A O 1
ATOM 1205 N N . HIS A 1 159 ? 13.698 0.655 -25.482 1.00 95.44 159 HIS A N 1
ATOM 1206 C CA . HIS A 1 159 ? 14.058 -0.694 -25.036 1.00 95.44 159 HIS A CA 1
ATOM 1207 C C . HIS A 1 159 ? 13.220 -1.784 -25.714 1.00 95.44 159 HIS A C 1
ATOM 1209 O O . HIS A 1 159 ? 13.741 -2.864 -25.976 1.00 95.44 159 HIS A O 1
ATOM 1215 N N . TRP A 1 160 ? 11.962 -1.507 -26.063 1.00 97.25 160 TRP A N 1
ATOM 1216 C CA . TRP A 1 160 ? 11.161 -2.418 -26.885 1.00 97.25 160 TRP A CA 1
ATOM 1217 C C . TRP A 1 160 ? 11.651 -2.473 -28.336 1.00 97.25 160 TRP A C 1
ATOM 1219 O O . TRP A 1 160 ? 11.684 -3.556 -28.917 1.00 97.25 160 TRP A O 1
ATOM 1229 N N . GLU A 1 161 ? 12.104 -1.347 -28.893 1.00 97.50 161 GLU A N 1
ATOM 1230 C CA . GLU A 1 161 ? 12.812 -1.304 -30.177 1.00 97.50 161 GLU A CA 1
ATOM 1231 C C . GLU A 1 161 ? 14.099 -2.148 -30.089 1.00 97.50 161 GLU A C 1
ATOM 1233 O O . GLU A 1 161 ? 14.296 -3.028 -30.914 1.00 97.50 161 GLU A O 1
ATOM 1238 N N . MET A 1 162 ? 14.904 -2.021 -29.026 1.00 96.25 162 MET A N 1
ATOM 1239 C CA . MET A 1 162 ? 16.089 -2.873 -28.818 1.00 96.25 162 MET A CA 1
ATOM 1240 C C . MET A 1 162 ? 15.768 -4.381 -28.777 1.00 96.25 162 MET A C 1
ATOM 1242 O O . MET A 1 162 ? 16.512 -5.179 -29.347 1.00 96.25 162 MET A O 1
ATOM 1246 N N . VAL A 1 163 ? 14.670 -4.785 -28.129 1.00 96.94 163 VAL A N 1
ATOM 1247 C CA . VAL A 1 163 ? 14.221 -6.192 -28.117 1.00 96.94 163 VAL A CA 1
ATOM 1248 C C . VAL A 1 163 ? 13.818 -6.652 -29.519 1.00 96.94 163 VAL A C 1
ATOM 1250 O O . VAL A 1 163 ? 14.187 -7.750 -29.935 1.00 96.94 163 VAL A O 1
ATOM 1253 N N . ALA A 1 164 ? 13.092 -5.821 -30.270 1.00 97.31 164 ALA A N 1
ATOM 1254 C CA . ALA A 1 164 ? 12.719 -6.128 -31.650 1.00 97.31 164 ALA A CA 1
ATOM 1255 C C . ALA A 1 164 ? 13.954 -6.253 -32.560 1.00 97.31 164 ALA A C 1
ATOM 1257 O O . ALA A 1 164 ? 14.046 -7.180 -33.362 1.00 97.31 164 ALA A O 1
ATOM 1258 N N . ASP A 1 165 ? 14.928 -5.363 -32.396 1.00 97.19 165 ASP A N 1
ATOM 1259 C CA . ASP A 1 165 ? 16.197 -5.360 -33.120 1.00 97.19 165 ASP A CA 1
ATOM 1260 C C . ASP A 1 165 ? 17.018 -6.627 -32.838 1.00 97.19 165 ASP A C 1
ATOM 1262 O O . ASP A 1 165 ? 17.593 -7.208 -33.760 1.00 97.19 165 ASP A O 1
ATOM 1266 N N . PHE A 1 166 ? 17.035 -7.088 -31.583 1.00 96.25 166 PHE A N 1
ATOM 1267 C CA . PHE A 1 166 ? 17.674 -8.345 -31.185 1.00 96.25 166 PHE A CA 1
ATOM 1268 C C . PHE A 1 166 ? 17.013 -9.559 -31.818 1.00 96.25 166 PHE A C 1
ATOM 1270 O O . PHE A 1 166 ? 17.696 -10.379 -32.424 1.00 96.25 166 PHE A O 1
ATOM 1277 N N . ARG A 1 167 ? 15.682 -9.635 -31.767 1.00 96.06 167 ARG A N 1
ATOM 1278 C CA . ARG A 1 167 ? 14.922 -10.705 -32.431 1.00 96.06 167 ARG A CA 1
ATOM 1279 C C . ARG A 1 167 ? 15.101 -10.702 -33.949 1.00 96.06 167 ARG A C 1
ATOM 1281 O O . ARG A 1 167 ? 15.057 -11.758 -34.564 1.00 96.06 167 ARG A O 1
ATOM 1288 N N . GLY A 1 168 ? 15.307 -9.527 -34.542 1.00 95.75 168 GLY A N 1
ATOM 1289 C CA . GLY A 1 168 ? 15.582 -9.355 -35.968 1.00 95.75 168 GLY A CA 1
ATOM 1290 C C . GLY A 1 168 ? 17.041 -9.578 -36.374 1.00 95.75 168 GLY A C 1
ATOM 1291 O O . GLY A 1 168 ? 17.397 -9.223 -37.493 1.00 95.75 168 GLY A O 1
ATOM 1292 N N . GLY A 1 169 ? 17.900 -10.082 -35.482 1.00 95.44 169 GLY A N 1
ATOM 1293 C CA . GLY A 1 169 ? 19.300 -10.399 -35.787 1.00 95.44 169 GLY A CA 1
ATOM 1294 C C . GLY A 1 169 ? 20.222 -9.184 -35.941 1.00 95.44 169 GLY A C 1
ATOM 1295 O O . GLY A 1 169 ? 21.389 -9.322 -36.311 1.00 95.44 169 GLY A O 1
ATOM 1296 N N . ARG A 1 170 ? 19.769 -7.961 -35.614 1.00 95.44 170 ARG A N 1
ATOM 1297 C CA . ARG A 1 170 ? 20.596 -6.747 -35.786 1.00 95.44 170 ARG A CA 1
ATOM 1298 C C . ARG A 1 170 ? 21.836 -6.726 -34.899 1.00 95.44 170 ARG A C 1
ATOM 1300 O O . ARG A 1 170 ? 22.741 -5.948 -35.167 1.00 95.44 170 ARG A O 1
ATOM 1307 N N . PHE A 1 171 ? 21.901 -7.566 -33.868 1.00 94.19 171 PHE A N 1
ATOM 1308 C CA . PHE A 1 171 ? 23.055 -7.686 -32.973 1.00 94.19 171 PHE A CA 1
ATOM 1309 C C . PHE A 1 171 ? 23.929 -8.917 -33.276 1.00 94.19 171 PHE A C 1
ATOM 1311 O O . PHE A 1 171 ? 24.926 -9.117 -32.585 1.00 94.19 171 PHE A O 1
ATOM 1318 N N . ASP A 1 172 ? 23.612 -9.725 -34.295 1.00 93.50 172 ASP A N 1
ATOM 1319 C CA . ASP A 1 172 ? 24.320 -10.991 -34.563 1.00 93.50 172 ASP A CA 1
ATOM 1320 C C . ASP A 1 172 ? 25.775 -10.786 -34.985 1.00 93.50 172 ASP A C 1
ATOM 1322 O O . ASP A 1 172 ? 26.639 -11.599 -34.660 1.00 93.50 172 ASP A O 1
ATOM 1326 N N . HIS A 1 173 ? 26.051 -9.653 -35.635 1.00 94.06 173 HIS A N 1
ATOM 1327 C CA . HIS A 1 173 ? 27.393 -9.228 -36.024 1.00 94.06 173 HIS A CA 1
ATOM 1328 C C . HIS A 1 173 ? 28.274 -8.811 -34.833 1.00 94.06 173 HIS A C 1
ATOM 1330 O O . HIS A 1 173 ? 29.490 -8.703 -34.978 1.00 94.06 173 HIS A O 1
ATOM 1336 N N . LEU A 1 174 ? 27.684 -8.544 -33.662 1.00 94.31 174 LEU A N 1
ATOM 1337 C CA . LEU A 1 174 ? 28.429 -8.121 -32.479 1.00 94.31 174 LEU A CA 1
ATOM 1338 C C . LEU A 1 174 ? 28.936 -9.330 -31.689 1.00 94.31 174 LEU A C 1
ATOM 1340 O O . LEU A 1 174 ? 28.231 -10.335 -31.591 1.00 94.31 174 LEU A O 1
ATOM 1344 N N . PRO A 1 175 ? 30.096 -9.238 -31.020 1.00 92.69 175 PRO A N 1
ATOM 1345 C CA . PRO A 1 175 ? 30.549 -10.281 -30.105 1.00 92.69 175 PRO A CA 1
ATOM 1346 C C . PRO A 1 175 ? 29.522 -10.576 -29.001 1.00 92.69 175 PRO A C 1
ATOM 1348 O O . PRO A 1 175 ? 28.868 -9.671 -28.490 1.00 92.69 175 PRO A O 1
ATOM 1351 N N . THR A 1 176 ? 29.438 -11.823 -28.532 1.00 85.06 176 THR A N 1
ATOM 1352 C CA . THR A 1 176 ? 28.543 -12.212 -27.418 1.00 85.06 176 THR A CA 1
ATOM 1353 C C . THR A 1 176 ? 28.822 -11.435 -26.124 1.00 85.06 176 THR A C 1
ATOM 1355 O O . THR A 1 176 ? 27.944 -11.250 -25.287 1.00 85.06 176 THR A O 1
ATOM 1358 N N . ALA A 1 177 ? 30.058 -10.968 -25.933 1.00 85.62 177 ALA A N 1
ATOM 1359 C CA . ALA A 1 177 ? 30.436 -10.142 -24.789 1.00 85.62 177 ALA A CA 1
ATOM 1360 C C . ALA A 1 177 ? 30.120 -8.646 -24.963 1.00 85.62 177 ALA A C 1
ATOM 1362 O O . ALA A 1 177 ? 30.362 -7.878 -24.031 1.00 85.62 177 ALA A O 1
ATOM 1363 N N . ASP A 1 178 ? 29.581 -8.231 -26.114 1.00 91.25 178 ASP A N 1
ATOM 1364 C CA . ASP A 1 178 ? 29.242 -6.837 -26.368 1.00 91.25 178 ASP A CA 1
ATOM 1365 C C . ASP A 1 178 ? 28.172 -6.344 -25.368 1.00 91.25 178 ASP A C 1
ATOM 1367 O O . ASP A 1 178 ? 27.157 -7.026 -25.158 1.00 91.25 178 ASP A O 1
ATOM 1371 N N . PRO A 1 179 ? 28.370 -5.171 -24.732 1.00 89.88 179 PRO A N 1
ATOM 1372 C CA . PRO A 1 179 ? 27.436 -4.624 -23.754 1.00 89.88 179 PRO A CA 1
ATOM 1373 C C . PRO A 1 179 ? 26.011 -4.439 -24.278 1.00 89.88 179 PRO A C 1
ATOM 1375 O O . PRO A 1 179 ? 25.062 -4.650 -23.517 1.00 89.88 179 PRO A O 1
ATOM 1378 N N . ARG A 1 180 ? 25.850 -4.043 -25.547 1.00 91.12 180 ARG A N 1
ATOM 1379 C CA . ARG A 1 180 ? 24.544 -3.791 -26.165 1.00 91.12 180 ARG A CA 1
ATOM 1380 C C . ARG A 1 180 ? 23.854 -5.103 -26.504 1.00 91.12 180 ARG A C 1
ATOM 1382 O O . ARG A 1 180 ? 22.685 -5.257 -26.161 1.00 91.12 180 ARG A O 1
ATOM 1389 N N . ARG A 1 181 ? 24.589 -6.068 -27.072 1.00 93.50 181 ARG A N 1
ATOM 1390 C CA . ARG A 1 181 ? 24.064 -7.421 -27.330 1.00 93.50 181 ARG A CA 1
ATOM 1391 C C . ARG A 1 181 ? 23.631 -8.108 -26.032 1.00 93.50 181 ARG A C 1
ATOM 1393 O O . ARG A 1 181 ? 22.519 -8.613 -25.960 1.00 93.50 181 ARG A O 1
ATOM 1400 N N . SER A 1 182 ? 24.462 -8.042 -24.987 1.00 92.69 182 SER A N 1
ATOM 1401 C CA . SER A 1 182 ? 24.158 -8.627 -23.668 1.00 92.69 182 SER A CA 1
ATOM 1402 C C . SER A 1 182 ? 22.917 -8.000 -23.022 1.00 92.69 182 SER A C 1
ATOM 1404 O O . SER A 1 182 ? 22.121 -8.699 -22.398 1.00 92.69 182 SER A O 1
ATOM 1406 N N . LEU A 1 183 ? 22.749 -6.676 -23.141 1.00 93.94 183 LEU A N 1
ATOM 1407 C CA . LEU A 1 183 ? 21.559 -5.992 -22.634 1.00 93.94 183 LEU A CA 1
ATOM 1408 C C . LEU A 1 183 ? 20.311 -6.428 -23.407 1.00 93.94 183 LEU A C 1
ATOM 1410 O O . LEU A 1 183 ? 19.318 -6.790 -22.783 1.00 93.94 183 LEU A O 1
ATOM 1414 N N . ALA A 1 184 ? 20.377 -6.438 -24.737 1.00 94.75 184 ALA A N 1
ATOM 1415 C CA . ALA A 1 184 ? 19.252 -6.807 -25.584 1.00 94.75 184 ALA A CA 1
ATOM 1416 C C . ALA A 1 184 ? 18.814 -8.270 -25.378 1.00 94.75 184 ALA A C 1
ATOM 1418 O O . ALA A 1 184 ? 17.621 -8.534 -25.264 1.00 94.75 184 ALA A O 1
ATOM 1419 N N . GLU A 1 185 ? 19.768 -9.192 -25.214 1.00 94.12 185 GLU A N 1
ATOM 1420 C CA . GLU A 1 185 ? 19.515 -10.604 -24.893 1.00 94.12 185 GLU A CA 1
ATOM 1421 C C . GLU A 1 185 ? 18.756 -10.771 -23.568 1.00 94.12 185 GLU A C 1
ATOM 1423 O O . GLU A 1 185 ? 17.757 -11.487 -23.490 1.00 94.12 185 GLU A O 1
ATOM 1428 N N . VAL A 1 186 ? 19.194 -10.077 -22.513 1.00 94.31 186 VAL A N 1
ATOM 1429 C CA . VAL A 1 186 ? 18.532 -10.154 -21.202 1.00 94.31 186 VAL A CA 1
ATOM 1430 C C . VAL A 1 186 ? 17.154 -9.505 -21.240 1.00 94.31 186 VAL A C 1
ATOM 1432 O O . VAL A 1 186 ? 16.232 -10.018 -20.612 1.00 94.31 186 VAL A O 1
ATOM 1435 N N . LEU A 1 187 ? 16.991 -8.398 -21.968 1.00 95.25 187 LEU A N 1
ATOM 1436 C CA . LEU A 1 187 ? 15.686 -7.762 -22.136 1.00 95.25 187 LEU A CA 1
ATOM 1437 C C . LEU A 1 187 ? 14.721 -8.648 -22.928 1.00 95.25 187 LEU A C 1
ATOM 1439 O O . LEU A 1 187 ? 13.564 -8.760 -22.532 1.00 95.25 187 LEU A O 1
ATOM 1443 N N . ASP A 1 188 ? 15.184 -9.323 -23.981 1.00 95.94 188 ASP A N 1
ATOM 1444 C CA . ASP A 1 188 ? 14.369 -10.301 -24.701 1.00 95.94 188 ASP A CA 1
ATOM 1445 C C . ASP A 1 188 ? 13.913 -11.441 -23.782 1.00 95.94 188 ASP A C 1
ATOM 1447 O O . ASP A 1 188 ? 12.730 -11.785 -23.767 1.00 95.94 188 ASP A O 1
ATOM 1451 N N . HIS A 1 189 ? 14.825 -11.984 -22.971 1.00 93.56 189 HIS A N 1
ATOM 1452 C CA . HIS A 1 189 ? 14.482 -13.024 -22.006 1.00 93.56 189 HIS A CA 1
ATOM 1453 C C . HIS A 1 189 ? 13.446 -12.531 -20.981 1.00 93.56 189 HIS A C 1
ATOM 1455 O O . HIS A 1 189 ? 12.420 -13.179 -20.790 1.00 93.56 189 HIS A O 1
ATOM 1461 N N . CYS A 1 190 ? 13.651 -11.345 -20.394 1.00 92.38 190 CYS A N 1
ATOM 1462 C CA . CYS A 1 190 ? 12.686 -10.721 -19.484 1.00 92.38 190 CYS A CA 1
ATOM 1463 C C . CYS A 1 190 ? 11.315 -10.500 -20.142 1.00 92.38 190 CYS A C 1
ATOM 1465 O O . CYS A 1 190 ? 10.293 -10.634 -19.477 1.00 92.38 190 CYS A O 1
ATOM 1467 N N . ALA A 1 191 ? 11.281 -10.143 -21.430 1.00 93.44 191 ALA A N 1
ATOM 1468 C CA . ALA A 1 191 ? 10.040 -9.927 -22.168 1.00 93.44 191 ALA A CA 1
ATOM 1469 C C . ALA A 1 191 ? 9.258 -11.228 -22.417 1.00 93.44 191 ALA A C 1
ATOM 1471 O O . ALA A 1 191 ? 8.039 -11.174 -22.558 1.00 93.44 191 ALA A O 1
ATOM 1472 N N . ARG A 1 192 ? 9.943 -12.376 -22.503 1.00 92.06 192 ARG A N 1
ATOM 1473 C CA . ARG A 1 192 ? 9.321 -13.691 -22.734 1.00 92.06 192 ARG A CA 1
ATOM 1474 C C . ARG A 1 192 ? 8.907 -14.381 -21.440 1.00 92.06 192 ARG A C 1
ATOM 1476 O O . ARG A 1 192 ? 7.784 -14.856 -21.341 1.00 92.06 192 ARG A O 1
ATOM 1483 N N . GLU A 1 193 ? 9.801 -14.402 -20.458 1.00 89.38 193 GLU A N 1
ATOM 1484 C CA . GLU A 1 193 ? 9.655 -15.225 -19.249 1.00 89.38 193 GLU A CA 1
ATOM 1485 C C . GLU A 1 193 ? 9.215 -14.417 -18.018 1.00 89.38 193 GLU A C 1
ATOM 1487 O O . GLU A 1 193 ? 8.896 -14.984 -16.976 1.00 89.38 193 GLU A O 1
ATOM 1492 N N . GLY A 1 194 ? 9.241 -13.081 -18.087 1.00 84.94 194 GLY A N 1
ATOM 1493 C CA . GLY A 1 194 ? 8.948 -12.213 -16.940 1.00 84.94 194 GLY A CA 1
ATOM 1494 C C . GLY A 1 194 ? 10.000 -12.255 -15.819 1.00 84.94 194 GLY A C 1
ATOM 1495 O O . GLY A 1 194 ? 9.822 -11.611 -14.785 1.00 84.94 194 GLY A O 1
ATOM 1496 N N . ASP A 1 195 ? 11.105 -12.976 -16.014 1.00 86.00 195 ASP A N 1
ATOM 1497 C CA . ASP A 1 195 ? 12.196 -13.151 -15.051 1.00 86.00 195 ASP A CA 1
ATOM 1498 C C . ASP A 1 195 ? 13.559 -12.987 -15.744 1.00 86.00 195 ASP A C 1
ATOM 1500 O O . ASP A 1 195 ? 13.655 -12.804 -16.955 1.00 86.00 195 ASP A O 1
ATOM 1504 N N . PHE A 1 196 ? 14.635 -13.013 -14.963 1.00 87.56 196 PHE A N 1
ATOM 1505 C CA . PHE A 1 196 ? 16.003 -12.988 -15.464 1.00 87.56 196 PHE A CA 1
ATOM 1506 C C . PHE A 1 196 ? 16.474 -14.377 -15.890 1.00 87.56 196 PHE A C 1
ATOM 1508 O O . PHE A 1 196 ? 16.127 -15.356 -15.226 1.00 87.56 196 PHE A O 1
ATOM 1515 N N . PRO A 1 197 ? 17.387 -14.468 -16.875 1.00 86.81 197 PRO A N 1
ATOM 1516 C CA . PRO A 1 197 ? 17.973 -15.748 -17.229 1.00 86.81 197 PRO A CA 1
ATOM 1517 C C . PRO A 1 197 ? 18.757 -16.318 -16.043 1.00 86.81 197 PRO A C 1
ATOM 1519 O O . PRO A 1 197 ? 19.540 -15.617 -15.378 1.00 86.81 197 PRO A O 1
ATOM 1522 N N . ARG A 1 198 ? 18.527 -17.605 -15.771 1.00 86.56 198 ARG A N 1
ATOM 1523 C CA . ARG A 1 198 ? 19.128 -18.365 -14.668 1.00 86.56 198 ARG A CA 1
ATOM 1524 C C . ARG A 1 198 ? 19.983 -19.517 -15.187 1.00 86.56 198 ARG A C 1
ATOM 1526 O O . ARG A 1 198 ? 19.752 -20.048 -16.266 1.00 86.56 198 ARG A O 1
ATOM 1533 N N . THR A 1 199 ? 20.994 -19.884 -14.411 1.00 85.75 199 THR A N 1
ATOM 1534 C CA . THR A 1 199 ? 21.777 -21.109 -14.594 1.00 85.75 199 THR A CA 1
ATOM 1535 C C . THR A 1 199 ? 20.958 -22.324 -14.157 1.00 85.75 199 THR A C 1
ATOM 1537 O O . THR A 1 199 ? 19.956 -22.181 -13.458 1.00 85.75 199 THR A O 1
ATOM 1540 N N . ALA A 1 200 ? 21.422 -23.534 -14.486 1.00 80.31 200 ALA A N 1
ATOM 1541 C CA . ALA A 1 200 ? 20.785 -24.782 -14.045 1.00 80.31 200 ALA A CA 1
ATOM 1542 C C . ALA A 1 200 ? 20.645 -24.893 -12.510 1.00 80.31 200 ALA A C 1
ATOM 1544 O O . ALA A 1 200 ? 19.713 -25.509 -12.012 1.00 80.31 200 ALA A O 1
ATOM 1545 N N . SER A 1 201 ? 21.537 -24.245 -11.753 1.00 81.25 201 SER A N 1
ATOM 1546 C CA . SER A 1 201 ? 21.483 -24.151 -10.287 1.00 81.25 201 SER A CA 1
ATOM 1547 C C . SER A 1 201 ? 20.515 -23.086 -9.746 1.00 81.25 201 SER A C 1
ATOM 1549 O O . SER A 1 201 ? 20.470 -22.856 -8.541 1.00 81.25 201 SER A O 1
ATOM 1551 N N . GLY A 1 202 ? 19.784 -22.376 -10.611 1.00 77.12 202 GLY A N 1
ATOM 1552 C CA . GLY A 1 202 ? 18.868 -21.295 -10.232 1.00 77.12 202 GLY A CA 1
ATOM 1553 C C . GLY A 1 202 ? 19.538 -19.940 -9.960 1.00 77.12 202 GLY A C 1
ATOM 1554 O O . GLY A 1 202 ? 18.847 -18.951 -9.709 1.00 77.12 202 GLY A O 1
ATOM 1555 N N . ALA A 1 203 ? 20.869 -19.843 -10.039 1.00 79.50 203 ALA A N 1
ATOM 1556 C CA . ALA A 1 203 ? 21.581 -18.573 -9.898 1.00 79.50 203 ALA A CA 1
ATOM 1557 C C . ALA A 1 203 ? 21.387 -17.680 -11.135 1.00 79.50 203 ALA A C 1
ATOM 1559 O O . ALA A 1 203 ? 21.148 -18.161 -12.237 1.00 79.50 203 ALA A O 1
ATOM 1560 N N . ARG A 1 204 ? 21.517 -16.354 -10.993 1.00 81.88 204 ARG A N 1
ATOM 1561 C CA . ARG A 1 204 ? 21.436 -15.441 -12.151 1.00 81.88 204 ARG A CA 1
ATOM 1562 C C . ARG A 1 204 ? 22.588 -15.696 -13.122 1.00 81.88 204 ARG A C 1
ATOM 1564 O O . ARG A 1 204 ? 23.750 -15.690 -12.709 1.00 81.88 204 ARG A O 1
ATOM 1571 N N . ALA A 1 205 ? 22.262 -15.838 -14.404 1.00 84.44 205 ALA A N 1
ATOM 1572 C CA . ALA A 1 205 ? 23.242 -16.024 -15.463 1.00 84.44 205 ALA A CA 1
ATOM 1573 C C . ALA A 1 205 ? 24.223 -14.840 -15.546 1.00 84.44 205 ALA A C 1
ATOM 1575 O O . ALA A 1 205 ? 23.894 -13.695 -15.219 1.00 84.44 205 ALA A O 1
ATOM 1576 N N . TYR A 1 206 ? 25.449 -15.105 -16.006 1.00 84.31 206 TYR A N 1
ATOM 1577 C CA . TYR A 1 206 ? 26.500 -14.085 -16.105 1.00 84.31 206 TYR A CA 1
ATOM 1578 C C . TYR A 1 206 ? 26.118 -12.931 -17.047 1.00 84.31 206 TYR A C 1
ATOM 1580 O O . TYR A 1 206 ? 26.433 -11.772 -16.768 1.00 84.31 206 TYR A O 1
ATOM 1588 N N . VAL A 1 207 ? 25.359 -13.232 -18.107 1.00 83.94 207 VAL A N 1
ATOM 1589 C CA . VAL A 1 207 ? 24.815 -12.235 -19.041 1.00 83.94 207 VAL A CA 1
ATOM 1590 C C . VAL A 1 207 ? 23.952 -11.186 -18.324 1.00 83.94 207 VAL A C 1
ATOM 1592 O O . VAL A 1 207 ? 24.072 -9.998 -18.614 1.00 83.94 207 VAL A O 1
ATOM 1595 N N . THR A 1 208 ? 23.213 -11.570 -17.275 1.00 84.62 208 THR A N 1
ATOM 1596 C CA . THR A 1 208 ? 22.426 -10.649 -16.438 1.00 84.62 208 THR A CA 1
ATOM 1597 C C . THR A 1 208 ? 23.307 -9.623 -15.729 1.00 84.62 208 THR A C 1
ATOM 1599 O O . THR A 1 208 ? 22.951 -8.449 -15.653 1.00 84.62 208 THR A O 1
ATOM 1602 N N . ARG A 1 209 ? 24.487 -10.022 -15.230 1.00 83.50 209 ARG A N 1
ATOM 1603 C CA . ARG A 1 209 ? 25.421 -9.082 -14.579 1.00 83.50 209 ARG A CA 1
ATOM 1604 C C . ARG A 1 209 ? 25.998 -8.086 -15.581 1.00 83.50 209 ARG A C 1
ATOM 1606 O O . ARG A 1 209 ? 26.101 -6.902 -15.261 1.00 83.50 209 ARG A O 1
ATOM 1613 N N . ARG A 1 210 ? 26.343 -8.549 -16.787 1.00 85.06 210 ARG A N 1
ATOM 1614 C CA . ARG A 1 210 ? 26.803 -7.667 -17.870 1.00 85.06 210 ARG A CA 1
ATOM 1615 C C . ARG A 1 210 ? 25.713 -6.678 -18.266 1.00 85.06 210 ARG A C 1
ATOM 1617 O O . ARG A 1 210 ? 25.987 -5.488 -18.291 1.00 85.06 210 ARG A O 1
ATOM 1624 N N . ALA A 1 211 ? 24.484 -7.149 -18.470 1.00 86.44 211 ALA A N 1
ATOM 1625 C CA . ALA A 1 211 ? 23.346 -6.303 -18.818 1.00 86.44 211 ALA A CA 1
ATOM 1626 C C . ALA A 1 211 ? 23.069 -5.214 -17.769 1.00 86.44 211 ALA A C 1
ATOM 1628 O O . ALA A 1 211 ? 22.873 -4.058 -18.133 1.00 86.44 211 ALA A O 1
ATOM 1629 N N . VAL A 1 212 ? 23.123 -5.539 -16.470 1.00 85.94 212 VAL A N 1
ATOM 1630 C CA . VAL A 1 212 ? 22.992 -4.532 -15.397 1.00 85.94 212 VAL A CA 1
ATOM 1631 C C . VAL A 1 212 ? 24.088 -3.471 -15.502 1.00 85.94 212 VAL A C 1
ATOM 1633 O O . VAL A 1 212 ? 23.804 -2.283 -15.372 1.00 85.94 212 VAL A O 1
ATOM 1636 N N . ARG A 1 213 ? 25.334 -3.874 -15.778 1.00 85.38 213 ARG A N 1
ATOM 1637 C CA . ARG A 1 213 ? 26.439 -2.930 -15.985 1.00 85.38 213 ARG A CA 1
ATOM 1638 C C . ARG A 1 213 ? 26.226 -2.073 -17.237 1.00 85.38 213 ARG A C 1
ATOM 1640 O O . ARG A 1 213 ? 26.423 -0.864 -17.159 1.00 85.38 213 ARG A O 1
ATOM 1647 N N . SER A 1 214 ? 25.782 -2.663 -18.348 1.00 83.69 214 SER A N 1
ATOM 1648 C CA . SER A 1 214 ? 25.439 -1.937 -19.582 1.00 83.69 214 SER A CA 1
ATOM 1649 C C . SER A 1 214 ? 24.325 -0.914 -19.362 1.00 83.69 214 SER A C 1
ATOM 1651 O O . SER A 1 214 ? 24.350 0.160 -19.951 1.00 83.69 214 SER A O 1
ATOM 1653 N N . ALA A 1 215 ? 23.371 -1.225 -18.483 1.00 83.56 215 ALA A N 1
ATOM 1654 C CA . ALA A 1 215 ? 22.288 -0.333 -18.084 1.00 83.56 215 ALA A CA 1
ATOM 1655 C C . ALA A 1 215 ? 22.698 0.694 -17.007 1.00 83.56 215 ALA A C 1
ATOM 1657 O O . ALA A 1 215 ? 21.832 1.265 -16.348 1.00 83.56 215 ALA A O 1
ATOM 1658 N N . GLY A 1 216 ? 23.997 0.904 -16.761 1.00 81.19 216 GLY A N 1
ATOM 1659 C CA . GLY A 1 216 ? 24.483 1.873 -15.771 1.00 81.19 216 GLY A CA 1
ATOM 1660 C C . GLY A 1 216 ? 24.153 1.506 -14.320 1.00 81.19 216 GLY A C 1
ATOM 1661 O O . GLY A 1 216 ? 24.037 2.383 -13.471 1.00 81.19 216 GLY A O 1
ATOM 1662 N N . GLY A 1 217 ? 23.954 0.218 -14.024 1.00 78.00 217 GLY A N 1
ATOM 1663 C CA . GLY A 1 217 ? 23.539 -0.259 -12.703 1.00 78.00 217 GLY A CA 1
ATOM 1664 C C . GLY A 1 217 ? 22.036 -0.132 -12.434 1.00 78.00 217 GLY A C 1
ATOM 1665 O O . GLY A 1 217 ? 21.579 -0.463 -11.338 1.00 78.00 217 GLY A O 1
ATOM 1666 N N . CYS A 1 218 ? 21.245 0.322 -13.409 1.00 76.56 218 CYS A N 1
ATOM 1667 C CA . CYS A 1 218 ? 19.800 0.425 -13.258 1.00 76.56 218 CYS A CA 1
ATOM 1668 C C . CYS A 1 218 ? 19.118 -0.951 -13.189 1.00 76.56 218 CYS A C 1
ATOM 1670 O O . CYS A 1 218 ? 19.600 -1.967 -13.697 1.00 76.56 218 CYS A O 1
ATOM 1672 N N . ARG A 1 219 ? 17.930 -0.975 -12.574 1.00 84.88 219 ARG A N 1
ATOM 1673 C CA . ARG A 1 219 ? 17.047 -2.147 -12.601 1.00 84.88 219 ARG A CA 1
ATOM 1674 C C . ARG A 1 219 ? 16.558 -2.369 -14.036 1.00 84.88 219 ARG A C 1
ATOM 1676 O O . ARG A 1 219 ? 16.046 -1.440 -14.651 1.00 84.88 219 ARG A O 1
ATOM 1683 N N . LEU A 1 220 ? 16.662 -3.602 -14.530 1.00 87.44 220 LEU A N 1
ATOM 1684 C CA . LEU A 1 220 ? 16.355 -3.940 -15.927 1.00 87.44 220 LEU A CA 1
ATOM 1685 C C . LEU A 1 220 ? 14.851 -4.087 -16.218 1.00 87.44 220 LEU A C 1
ATOM 1687 O O . LEU A 1 220 ? 14.391 -3.637 -17.257 1.00 87.44 220 LEU A O 1
ATOM 1691 N N . LEU A 1 221 ? 14.061 -4.666 -15.305 1.00 88.19 221 LEU A N 1
ATOM 1692 C CA . LEU A 1 221 ? 12.609 -4.848 -15.501 1.00 88.19 221 LEU A CA 1
ATOM 1693 C C . LEU A 1 221 ? 11.851 -3.528 -15.786 1.00 88.19 221 LEU A C 1
ATOM 1695 O O . LEU A 1 221 ? 11.037 -3.510 -16.712 1.00 88.19 221 LEU A O 1
ATOM 1699 N N . PRO A 1 222 ? 12.138 -2.409 -15.084 1.00 90.12 222 PRO A N 1
ATOM 1700 C CA . PRO A 1 222 ? 11.593 -1.087 -15.413 1.00 90.12 222 PRO A CA 1
ATOM 1701 C C . PRO A 1 222 ? 11.921 -0.551 -16.812 1.00 90.12 222 PRO A C 1
ATOM 1703 O O . PRO A 1 222 ? 11.296 0.411 -17.253 1.00 90.12 222 PRO A O 1
ATOM 1706 N N . LEU A 1 223 ? 12.905 -1.119 -17.517 1.00 92.06 223 LEU A N 1
ATOM 1707 C CA . LEU A 1 223 ? 13.218 -0.702 -18.886 1.00 92.06 223 LEU A CA 1
ATOM 1708 C C . LEU A 1 223 ? 12.115 -1.121 -19.868 1.00 92.06 223 LEU A C 1
ATOM 1710 O O . LEU A 1 223 ? 11.876 -0.405 -20.834 1.00 92.06 223 LEU A O 1
ATOM 1714 N N . LEU A 1 224 ? 11.407 -2.220 -19.580 1.00 93.69 224 LEU A N 1
ATOM 1715 C CA . LEU A 1 224 ? 10.329 -2.766 -20.419 1.00 93.69 224 LEU A CA 1
ATOM 1716 C C . LEU A 1 224 ? 8.925 -2.489 -19.877 1.00 93.69 224 LEU A C 1
ATOM 1718 O O . LEU A 1 224 ? 7.953 -2.600 -20.622 1.00 93.69 224 LEU A O 1
ATOM 1722 N N . HIS A 1 225 ? 8.814 -2.114 -18.602 1.00 91.88 225 HIS A N 1
ATOM 1723 C CA . HIS A 1 225 ? 7.533 -1.958 -17.921 1.00 91.88 225 HIS A CA 1
ATOM 1724 C C . HIS A 1 225 ? 7.360 -0.571 -17.3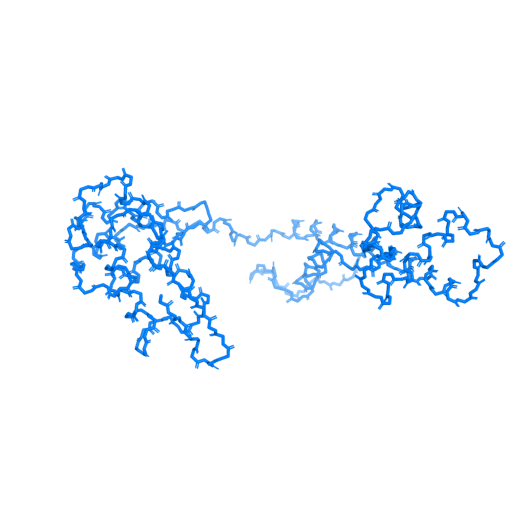11 1.00 91.88 225 HIS A C 1
ATOM 1726 O O . HIS A 1 225 ? 8.319 0.110 -16.933 1.00 91.88 225 HIS A O 1
ATOM 1732 N N . VAL A 1 226 ? 6.097 -0.171 -17.191 1.00 92.88 226 VAL A N 1
ATOM 1733 C CA . VAL A 1 226 ? 5.696 1.018 -16.441 1.00 92.88 226 VAL A CA 1
ATOM 1734 C C . VAL A 1 226 ? 5.974 0.777 -14.957 1.00 92.88 226 VAL A C 1
ATOM 1736 O O . VAL A 1 226 ? 5.640 -0.270 -14.404 1.00 92.88 226 VAL A O 1
ATOM 1739 N N . THR A 1 227 ? 6.593 1.749 -14.298 1.00 89.81 227 THR A N 1
ATOM 1740 C CA . THR A 1 227 ? 6.837 1.711 -12.851 1.00 89.81 227 THR A CA 1
ATOM 1741 C C . THR A 1 227 ? 5.627 2.229 -12.066 1.00 89.81 227 THR A C 1
ATOM 1743 O O . THR A 1 227 ? 4.825 2.991 -12.609 1.00 89.81 227 THR A O 1
ATOM 1746 N N . PRO A 1 228 ? 5.500 1.918 -10.762 1.00 88.31 228 PRO A N 1
ATOM 1747 C CA . PRO A 1 228 ? 4.413 2.456 -9.941 1.00 88.31 228 PRO A CA 1
ATOM 1748 C C . PRO A 1 228 ? 4.322 3.991 -9.950 1.00 88.31 228 PRO A C 1
ATOM 1750 O O . PRO A 1 228 ? 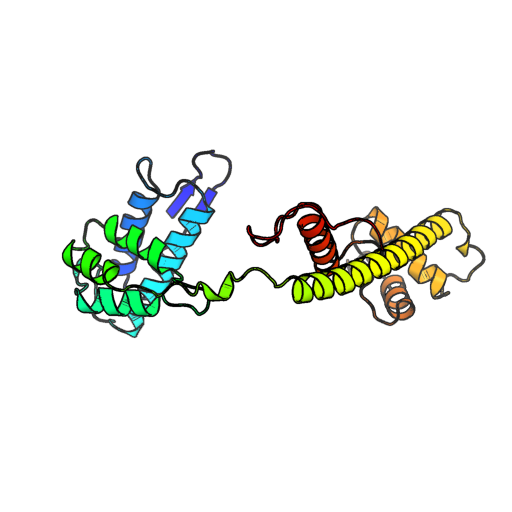3.225 4.538 -10.009 1.00 88.31 228 PRO A O 1
ATOM 1753 N N . GLY A 1 229 ? 5.462 4.694 -9.953 1.00 86.00 229 GLY A N 1
ATOM 1754 C CA . GLY A 1 229 ? 5.486 6.161 -10.023 1.00 86.00 229 GLY A CA 1
ATOM 1755 C C . GLY A 1 229 ? 4.997 6.712 -11.367 1.00 86.00 229 GLY A C 1
ATOM 1756 O O . GLY A 1 229 ? 4.369 7.766 -11.421 1.00 86.00 229 GLY A O 1
ATOM 1757 N N . GLU A 1 230 ? 5.225 5.981 -12.455 1.00 92.12 230 GLU A N 1
ATOM 1758 C CA . GLU A 1 230 ? 4.727 6.348 -13.783 1.00 92.12 230 GLU A CA 1
ATOM 1759 C C . GLU A 1 230 ? 3.244 6.037 -13.939 1.00 92.12 230 GLU A C 1
ATOM 1761 O O . GLU A 1 230 ? 2.513 6.861 -14.480 1.00 92.12 230 GLU A O 1
ATOM 1766 N N . ALA A 1 231 ? 2.785 4.896 -13.420 1.00 90.44 231 ALA A N 1
ATOM 1767 C CA . ALA A 1 231 ? 1.365 4.562 -13.364 1.00 90.44 231 ALA A CA 1
ATOM 1768 C C . ALA A 1 231 ? 0.585 5.606 -12.550 1.00 90.44 231 ALA A C 1
ATOM 1770 O O . ALA A 1 231 ? -0.479 6.054 -12.975 1.00 90.44 231 ALA A O 1
ATOM 1771 N N . TRP A 1 232 ? 1.150 6.062 -11.428 1.00 90.44 232 TRP A N 1
ATOM 1772 C CA . TRP A 1 232 ? 0.604 7.183 -10.667 1.00 90.44 232 TRP A CA 1
ATOM 1773 C C . TRP A 1 232 ? 0.538 8.465 -11.506 1.00 90.44 232 TRP A C 1
ATOM 1775 O O . TRP A 1 232 ? -0.514 9.097 -11.558 1.00 90.44 232 TRP A O 1
ATOM 1785 N N . ALA A 1 233 ? 1.611 8.823 -12.221 1.00 88.69 233 ALA A N 1
ATOM 1786 C CA . ALA A 1 233 ? 1.624 10.010 -13.078 1.00 88.69 233 ALA A CA 1
ATOM 1787 C C . ALA A 1 233 ? 0.564 9.940 -14.194 1.00 88.69 233 ALA A C 1
ATOM 1789 O O . ALA A 1 233 ? -0.101 10.937 -14.464 1.00 88.69 233 ALA A O 1
ATOM 1790 N N . PHE A 1 234 ? 0.349 8.768 -14.802 1.00 89.31 234 PHE A N 1
ATOM 1791 C CA . PHE A 1 234 ? -0.764 8.549 -15.732 1.00 89.31 234 PHE A CA 1
ATOM 1792 C C . PHE A 1 234 ? -2.125 8.758 -15.062 1.00 89.31 234 PHE A C 1
ATOM 1794 O O . PHE A 1 234 ? -2.972 9.453 -15.619 1.00 89.31 234 PHE A O 1
ATOM 1801 N N . GLY A 1 235 ? -2.321 8.206 -13.862 1.00 88.56 235 GLY A N 1
ATOM 1802 C CA . GLY A 1 235 ? -3.550 8.386 -13.088 1.00 88.56 235 GLY A CA 1
ATOM 1803 C C . GLY A 1 235 ? -3.837 9.852 -12.754 1.00 88.56 235 GLY A C 1
ATOM 1804 O O . GLY A 1 235 ? -4.973 10.295 -12.879 1.00 88.56 235 GLY A O 1
ATOM 1805 N N . VAL A 1 236 ? -2.806 10.628 -12.408 1.00 87.69 236 VAL A N 1
ATOM 1806 C CA . VAL A 1 236 ? -2.915 12.076 -12.161 1.00 87.69 236 VAL A CA 1
ATOM 1807 C C . VAL A 1 236 ? -3.372 12.827 -13.410 1.00 87.69 236 VAL A C 1
ATOM 1809 O O . VAL A 1 236 ? -4.281 13.650 -13.328 1.00 87.69 236 VAL A O 1
ATOM 1812 N N . LEU A 1 237 ? -2.776 12.535 -14.570 1.00 90.00 237 LEU A N 1
ATOM 1813 C CA . LEU A 1 237 ? -3.179 13.170 -15.828 1.00 90.00 237 LEU A CA 1
ATOM 1814 C C . LEU A 1 237 ? -4.606 12.787 -16.224 1.00 90.00 237 LEU A C 1
ATOM 1816 O O . LEU A 1 237 ? -5.352 13.644 -16.690 1.00 90.00 237 LEU A O 1
ATOM 1820 N N . LEU A 1 238 ? -4.994 11.527 -16.009 1.00 89.00 238 LEU A N 1
ATOM 1821 C CA . LEU A 1 238 ? -6.358 11.066 -16.254 1.00 89.00 238 LEU A CA 1
ATOM 1822 C C . LEU A 1 238 ? -7.352 11.810 -15.357 1.00 89.00 238 LEU A C 1
ATOM 1824 O O . LEU A 1 238 ? -8.319 12.361 -15.866 1.00 89.00 238 LEU A O 1
ATOM 1828 N N . ALA A 1 239 ? -7.066 11.908 -14.055 1.00 83.62 239 ALA A N 1
ATOM 1829 C CA . ALA A 1 239 ? -7.893 12.649 -13.106 1.00 83.62 239 ALA A CA 1
ATOM 1830 C C . ALA A 1 239 ? -8.036 14.134 -13.481 1.00 83.62 239 ALA A C 1
ATOM 1832 O O . ALA A 1 239 ? -9.103 14.716 -13.289 1.00 83.62 239 ALA A O 1
ATOM 1833 N N . GLY A 1 240 ? -6.982 14.735 -14.045 1.00 80.81 240 GLY A N 1
ATOM 1834 C CA . GLY A 1 240 ? -7.024 16.101 -14.563 1.00 80.81 240 GLY A CA 1
ATOM 1835 C C . GLY A 1 240 ? -7.864 16.280 -15.813 1.00 80.81 240 GLY A C 1
ATOM 1836 O O . GLY A 1 240 ? -8.574 17.273 -15.914 1.00 80.81 240 GLY A O 1
ATOM 1837 N N . LEU A 1 241 ? -7.827 15.320 -16.737 1.00 81.00 241 LEU A N 1
ATOM 1838 C CA . LEU A 1 241 ? -8.678 15.340 -17.928 1.00 81.00 241 LEU A CA 1
ATOM 1839 C C . LEU A 1 241 ? -10.157 15.130 -17.584 1.00 81.00 241 LEU A C 1
ATOM 1841 O O . LEU A 1 241 ? -11.020 15.686 -18.254 1.00 81.00 241 LEU A O 1
ATOM 1845 N N . THR A 1 242 ? -10.456 14.345 -16.547 1.00 78.94 242 THR A N 1
ATOM 1846 C CA . THR A 1 242 ? -11.832 14.014 -16.149 1.00 78.94 242 THR A CA 1
ATOM 1847 C C . THR A 1 242 ? -12.421 14.966 -15.104 1.00 78.94 242 THR A C 1
ATOM 1849 O O . THR A 1 242 ? -13.508 14.701 -14.601 1.00 78.94 242 THR A O 1
ATOM 1852 N N . GLY A 1 243 ? -11.710 16.030 -14.715 1.00 69.44 243 GLY A N 1
ATOM 1853 C CA . GLY A 1 243 ? -12.197 17.005 -13.732 1.00 69.44 243 GLY A CA 1
ATOM 1854 C C . GLY A 1 243 ? -12.363 16.459 -12.307 1.00 69.44 243 GLY A C 1
ATOM 1855 O O . GLY A 1 243 ? -12.962 17.121 -11.467 1.00 69.44 243 GLY A O 1
ATOM 1856 N N . LEU A 1 244 ? -11.794 15.289 -11.988 1.00 63.75 244 LEU A N 1
ATOM 1857 C CA . LEU A 1 244 ? -11.925 14.634 -10.671 1.00 63.75 244 LEU A CA 1
ATOM 1858 C C . LEU A 1 244 ? -11.139 15.342 -9.549 1.00 63.75 244 LEU A C 1
ATOM 1860 O O . LEU A 1 244 ? -11.050 14.828 -8.436 1.00 63.75 244 LEU A O 1
ATOM 1864 N N . ASN A 1 245 ? -10.548 16.499 -9.849 1.00 56.88 245 ASN A N 1
ATOM 1865 C CA . ASN A 1 245 ? -9.730 17.291 -8.937 1.00 56.88 245 ASN A CA 1
ATOM 1866 C C . ASN A 1 245 ? -10.059 18.794 -8.990 1.00 56.88 245 ASN A C 1
ATOM 1868 O O . ASN A 1 245 ? -9.271 19.596 -8.494 1.00 56.88 245 ASN A O 1
ATOM 1872 N N . LEU A 1 246 ? -11.163 19.182 -9.642 1.00 52.12 246 LEU A N 1
ATOM 1873 C CA . LEU A 1 246 ? -11.588 20.579 -9.709 1.00 52.12 246 LEU A CA 1
ATOM 1874 C C . LEU A 1 246 ? -12.471 20.912 -8.505 1.00 52.12 246 LEU A C 1
ATOM 1876 O O . LEU A 1 246 ? -13.401 20.176 -8.174 1.00 52.12 246 LEU A O 1
ATOM 1880 N N . ASP A 1 247 ? -12.153 22.032 -7.860 1.00 50.31 247 ASP A N 1
ATOM 1881 C CA . ASP A 1 247 ? -13.033 22.691 -6.900 1.00 50.31 247 ASP A CA 1
ATOM 1882 C C . ASP A 1 247 ? -14.396 22.954 -7.575 1.00 50.31 247 ASP A C 1
ATOM 1884 O O . ASP A 1 247 ? -14.416 23.361 -8.741 1.00 50.31 247 ASP A O 1
ATOM 1888 N N . PRO A 1 248 ? -15.540 22.781 -6.889 1.00 47.88 248 PRO A N 1
ATOM 1889 C CA . PRO A 1 248 ? -16.872 22.965 -7.477 1.00 47.88 248 PRO A CA 1
ATOM 1890 C C . PRO A 1 248 ? -17.201 24.415 -7.895 1.00 47.88 248 PRO A C 1
ATOM 1892 O O . PRO A 1 248 ? -18.334 24.689 -8.270 1.00 47.88 248 PRO A O 1
ATOM 1895 N N . TRP A 1 249 ? -16.237 25.338 -7.832 1.00 48.72 249 TRP A N 1
ATOM 1896 C CA . TRP A 1 249 ? -16.399 26.766 -8.128 1.00 48.72 249 TRP A CA 1
ATOM 1897 C C . TRP A 1 249 ? -15.681 27.236 -9.402 1.00 48.72 249 TRP A C 1
ATOM 1899 O O . TRP A 1 249 ? -15.651 28.436 -9.664 1.00 48.72 249 TRP A O 1
ATOM 1909 N N . ILE A 1 250 ? -15.096 26.331 -10.193 1.00 48.31 250 ILE A N 1
ATOM 1910 C CA . ILE A 1 250 ? -14.455 26.692 -11.467 1.00 48.31 250 ILE A CA 1
ATOM 1911 C C . ILE A 1 250 ? -15.370 26.266 -12.619 1.00 48.31 250 ILE A C 1
ATOM 1913 O O . ILE A 1 250 ? -15.523 25.074 -12.887 1.00 48.31 250 ILE A O 1
ATOM 1917 N N . ASP A 1 251 ? -15.976 27.252 -13.284 1.00 36.25 251 ASP A N 1
ATOM 1918 C CA . ASP A 1 251 ? -16.804 27.053 -14.476 1.00 36.25 251 ASP A CA 1
ATOM 1919 C C . ASP A 1 251 ? -16.007 26.383 -15.614 1.00 36.25 251 ASP A C 1
ATOM 1921 O O . ASP A 1 251 ? -14.839 26.718 -15.848 1.00 36.25 251 ASP A O 1
ATOM 1925 N N . PRO A 1 252 ? -16.619 25.455 -16.372 1.00 40.69 252 PRO A N 1
ATOM 1926 C CA . PRO A 1 252 ? -15.953 24.694 -17.420 1.00 40.69 252 PRO A CA 1
ATOM 1927 C C . PRO A 1 252 ? -15.878 25.491 -18.730 1.00 40.69 252 PRO A C 1
ATOM 1929 O O . PRO A 1 252 ? -16.402 25.056 -19.750 1.00 40.69 252 PRO A O 1
ATOM 1932 N N . VAL A 1 253 ? -15.239 26.662 -18.739 1.00 41.84 253 VAL A N 1
ATOM 1933 C CA . VAL A 1 253 ? -14.999 27.417 -19.983 1.00 41.84 253 VAL A CA 1
ATOM 1934 C C . VAL A 1 253 ? -13.649 28.125 -19.929 1.00 41.84 253 VAL A C 1
ATOM 1936 O O . VAL A 1 253 ? -13.596 29.340 -19.925 1.00 41.84 253 VAL A O 1
ATOM 1939 N N . GLU A 1 254 ? -12.547 27.374 -19.864 1.00 35.28 254 GLU A N 1
ATOM 1940 C CA . GLU A 1 254 ? -11.228 27.830 -20.351 1.00 35.28 254 GLU A CA 1
ATOM 1941 C C . GLU A 1 254 ? -10.199 26.686 -20.298 1.00 35.28 254 GLU A C 1
ATOM 1943 O O . GLU A 1 254 ? -9.189 26.708 -19.601 1.00 35.28 254 GLU A O 1
ATOM 1948 N N . VAL A 1 255 ? -10.457 25.621 -21.059 1.00 41.28 255 VAL A N 1
ATOM 1949 C CA . VAL A 1 255 ? -9.392 24.690 -21.466 1.00 41.28 255 VAL A CA 1
ATOM 1950 C C . VAL A 1 255 ? -9.423 24.597 -22.985 1.00 41.28 255 VAL A C 1
ATOM 1952 O O . VAL A 1 255 ? -9.778 23.577 -23.570 1.00 41.28 255 VAL A O 1
ATOM 1955 N N . VAL A 1 256 ? -9.075 25.707 -23.636 1.00 39.78 256 VAL A N 1
ATOM 1956 C CA . VAL A 1 256 ? -8.690 25.719 -25.047 1.00 39.78 256 VAL A CA 1
ATOM 1957 C C . VAL A 1 256 ? -7.189 25.976 -25.105 1.00 39.78 256 VAL A C 1
ATOM 1959 O O . VAL A 1 256 ? -6.708 27.031 -24.716 1.00 39.78 256 VAL A O 1
ATOM 1962 N N . TRP A 1 257 ? -6.484 24.926 -25.522 1.00 38.38 257 TRP A N 1
ATOM 1963 C CA . TRP A 1 257 ? -5.148 24.863 -26.116 1.00 38.38 257 TRP A CA 1
ATOM 1964 C C . TRP A 1 257 ? -4.282 26.137 -26.097 1.00 38.38 257 TRP A C 1
ATOM 1966 O O . TRP A 1 257 ? -4.489 27.055 -26.888 1.00 38.38 257 TRP A O 1
ATOM 1976 N N . GLY A 1 258 ? -3.221 26.078 -25.284 1.00 34.09 258 GLY A N 1
ATOM 1977 C CA . GLY A 1 258 ? -1.999 26.883 -25.364 1.00 34.09 258 GLY A CA 1
ATOM 1978 C C . GLY A 1 258 ? -0.812 26.082 -24.841 1.00 34.09 258 GLY A C 1
ATOM 1979 O O . GLY A 1 258 ? -0.960 25.463 -23.759 1.00 34.09 258 GLY A O 1
#

Radius of gyration: 28.04 Å; chains: 1; bounding box: 57×53×72 Å

Secondary structure (DSSP, 8-state):
-EEE-TTSS-EEE--STTSSS-HHHHHHHHHHHHHHHSTTSS--SHHHHHHHHHHHHHHHHHHHHH-TT--SGGG--HHHHHHHHHHT-BTTBSTTHHHHHHHHHH-TTS-HHHHHHHHH------GGGGPPPPHHHHHHHHHHHHHHHHHHHHHHHHHHHHHHHHHTTTTTTS-TT-HHHHHHHHHHHHHHHSS--B-TTSPBPHHHHHHHHHTTT--SHHHHS--HHHHHHHHHHHHHHTTTT--TTS-S------

Organism: Mycolicibacterium smegmatis (strain ATCC 700084 / mc(2)155) (NCBI:txid246196)

Foldseek 3Di:
DKAAAPVRPDIDDQDLVPADAAPQASVLLVQLLCQLRDPPHPDRDPVLSVLLSVLSSLLRVCCVVPPRPDNHLLPDDLVNLLVSQVSCDDPQWSHSLVSNLSSLVSRPRRDVSNSVSNVVDDIDHPCVVVDFDDPVRLVVLLVVLVVLLVVLVVLQVVLVVLLVCLVVCVCVPPDCLDLSNLLSV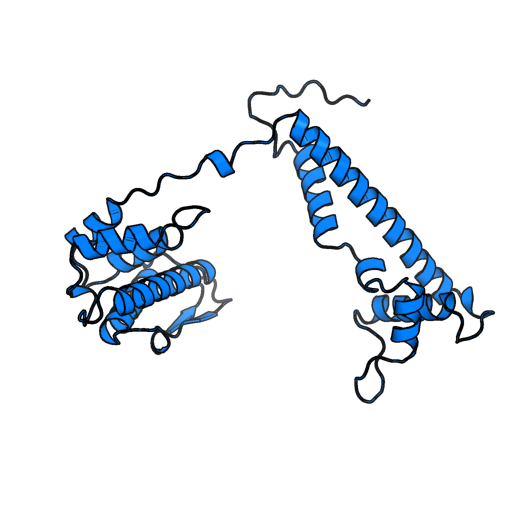QSVVCVPPVDGDADPVRHGDPSVVSNCVSVVVDDNNSSNDDDPVNVVSVVSVVCVVVVVRDDPPDDPPDPDDD

Sequence (258 aa):
MRFVSEDGGVWKDFDFGRLPGNGGVCHDFAVAFEEATGVLGVSKRVRGAGALWQAARHACCWLDENRPGIEGLAALSVADAGLLAMSCRVPSGPGPAPALKTLLRCSPVVSEQVCHGFARVRHKRNLSARQPYSADEFRRINVVARAIVRRARSRLRMHWEMVADFRGGRFDHLPTADPRRSLAEVLDHCAREGDFPRTASGARAYVTRRAVRSAGGCRLLPLLHVTPGEAWAFGVLLAGLTGLNLDPWIDPVEVVWG

pLDDT: mean 85.42, std 13.26, range [34.09, 97.5]